Protein AF-A0A941YX82-F1 (afdb_monomer)

Nearest PDB structures (foldseek):
  7b0k-assembly1_A  TM=2.207E-01  e=5.491E+00  Streptococcus pneumoniae

Foldseek 3Di:
DDDPDPDLLQQLLVQLLVVLCVVQQDPNDHDLLQQLLLLLLLLLQLLLLVLPPDHLQDDDDAFLDFADDPSSVLQAFNPDWLVNRDCLHLSNVLVVLLVVLVDDPVLEDTVVVLVVQQVVCRPPPDPRQAFRAPDDPVSHDPGRSLVSNVVCVVVLCVSCVVVPSPSSSSSSSSSSNSSVSLSVCCVPDPSSSSNRSSSSSSVRSNRGRHDYPVSVVVVVVVVVVVVD

Radius of gyration: 17.13 Å; Cα contacts (8 Å, |Δi|>4): 324; chains: 1; bounding box: 39×65×37 Å

pLDDT: mean 91.19, std 10.43, range [40.97, 98.81]

Structure (mmCIF, N/CA/C/O backbone):
data_AF-A0A941YX82-F1
#
_entry.id   AF-A0A941YX82-F1
#
loop_
_atom_site.group_PDB
_atom_site.id
_atom_site.type_symbol
_atom_site.label_atom_id
_atom_site.label_alt_id
_atom_site.label_comp_id
_atom_site.label_asym_id
_atom_site.label_entity_id
_atom_site.label_seq_id
_atom_site.pdbx_PDB_ins_code
_atom_site.Cartn_x
_atom_site.Cartn_y
_atom_site.Cartn_z
_atom_site.occupancy
_atom_site.B_iso_or_equiv
_atom_site.auth_seq_id
_atom_site.auth_comp_id
_atom_site.auth_asym_id
_atom_site.auth_atom_id
_atom_site.pdbx_PDB_model_num
ATOM 1 N N . MET A 1 1 ? -20.778 27.795 -13.737 1.00 40.97 1 MET A N 1
ATOM 2 C CA . MET A 1 1 ? -20.573 26.747 -12.713 1.00 40.97 1 MET A CA 1
ATOM 3 C C . MET A 1 1 ? -19.465 25.819 -13.212 1.00 40.97 1 MET A C 1
ATOM 5 O O . MET A 1 1 ? -19.727 24.943 -14.024 1.00 40.97 1 MET A O 1
ATOM 9 N N . PHE A 1 2 ? -18.205 26.094 -12.855 1.00 44.12 2 PHE A N 1
ATOM 10 C CA . PHE A 1 2 ? -17.059 25.287 -13.294 1.00 44.12 2 PHE A CA 1
ATOM 11 C C . PHE A 1 2 ? -16.971 24.029 -12.425 1.00 44.12 2 PHE A C 1
ATOM 13 O O . PHE A 1 2 ? -16.547 24.097 -11.274 1.00 44.12 2 PHE A O 1
ATOM 20 N N . TRP A 1 3 ? -17.379 22.882 -12.963 1.00 45.75 3 TRP A N 1
ATOM 21 C CA . TRP A 1 3 ? -17.097 21.592 -12.340 1.00 45.75 3 TRP A CA 1
ATOM 22 C C . TRP A 1 3 ? -15.585 21.354 -12.428 1.00 45.75 3 TRP A C 1
ATOM 24 O O . TRP A 1 3 ? -15.062 21.079 -13.509 1.00 45.75 3 TRP A O 1
ATOM 34 N N . LYS A 1 4 ? -14.854 21.504 -11.314 1.00 55.09 4 LYS A N 1
ATOM 35 C CA . LYS A 1 4 ? -13.445 21.091 -11.244 1.00 55.09 4 LYS A CA 1
ATOM 36 C C . LYS A 1 4 ? -13.398 19.586 -11.515 1.00 55.09 4 LYS A C 1
ATOM 38 O O . LYS A 1 4 ? -13.820 18.797 -10.673 1.00 55.09 4 LYS A O 1
ATOM 43 N N . ARG A 1 5 ? -12.912 19.183 -12.695 1.00 65.69 5 ARG A N 1
ATOM 44 C CA . ARG A 1 5 ? -12.587 17.776 -12.966 1.00 65.69 5 ARG A CA 1
ATOM 45 C C . ARG A 1 5 ? -11.620 17.307 -11.876 1.00 65.69 5 ARG A C 1
ATOM 47 O O . ARG A 1 5 ? -10.622 17.984 -11.625 1.00 65.69 5 ARG A O 1
ATOM 54 N N . LYS A 1 6 ? -11.931 16.186 -11.214 1.00 73.75 6 LYS A N 1
ATOM 55 C CA . LYS A 1 6 ? -11.003 15.545 -10.272 1.00 73.75 6 LYS A CA 1
ATOM 56 C C . LYS A 1 6 ? -9.667 15.301 -10.977 1.00 73.75 6 LYS A C 1
ATOM 58 O O . LYS A 1 6 ? -9.639 14.995 -12.170 1.00 73.75 6 LYS A O 1
ATOM 63 N N . ALA A 1 7 ? -8.566 15.445 -10.242 1.00 82.94 7 ALA A N 1
ATOM 64 C CA . ALA A 1 7 ? -7.243 15.158 -10.780 1.00 82.94 7 ALA A CA 1
ATOM 65 C C . ALA A 1 7 ? -7.165 13.692 -11.271 1.00 82.94 7 ALA A C 1
ATOM 67 O O . ALA A 1 7 ? -7.818 12.822 -10.680 1.00 82.94 7 ALA A O 1
ATOM 68 N N . PRO A 1 8 ? -6.362 13.385 -12.312 1.00 90.12 8 PRO A N 1
ATOM 69 C CA . PRO A 1 8 ? -6.249 12.026 -12.847 1.00 90.12 8 PRO A CA 1
ATOM 70 C C . PRO A 1 8 ? -5.866 10.980 -11.792 1.00 90.12 8 PRO A C 1
ATOM 72 O O . PRO A 1 8 ? -6.435 9.894 -11.783 1.00 90.12 8 PRO A O 1
ATOM 75 N N . VAL A 1 9 ? -4.970 11.334 -10.861 1.00 94.31 9 VAL A N 1
ATOM 76 C CA . VAL A 1 9 ? -4.535 10.469 -9.747 1.00 94.31 9 VAL A CA 1
ATOM 77 C C . VAL A 1 9 ? -5.717 10.038 -8.878 1.00 94.31 9 VAL A C 1
ATOM 79 O O . VAL A 1 9 ? -5.906 8.847 -8.662 1.00 94.31 9 VAL A O 1
ATOM 82 N N . GLU A 1 10 ? -6.552 10.984 -8.443 1.00 94.81 10 GLU A N 1
ATOM 83 C CA . GLU A 1 10 ? -7.703 10.694 -7.574 1.00 94.81 10 GLU A CA 1
ATOM 84 C C . GLU A 1 10 ? -8.779 9.880 -8.306 1.00 94.81 10 GLU A C 1
ATOM 86 O O . GLU A 1 10 ? -9.399 8.996 -7.726 1.00 94.81 10 GLU A O 1
ATOM 91 N N . THR A 1 11 ? -8.966 10.120 -9.608 1.00 95.56 11 THR A N 1
ATOM 92 C CA . THR A 1 11 ? -9.908 9.332 -10.424 1.00 95.56 11 THR A CA 1
ATOM 93 C C . THR A 1 11 ? -9.449 7.877 -10.559 1.00 95.56 11 THR A C 1
ATOM 95 O O . THR A 1 11 ? -10.258 6.958 -10.440 1.00 95.56 11 THR A O 1
ATOM 98 N N . CYS A 1 12 ? -8.148 7.653 -10.769 1.00 97.50 12 CYS A N 1
ATOM 99 C CA . CYS A 1 12 ? -7.579 6.307 -10.843 1.00 97.50 12 CYS A CA 1
ATOM 100 C C . CYS A 1 12 ? -7.594 5.611 -9.474 1.00 97.50 12 CYS A C 1
ATOM 102 O O . CYS A 1 12 ? -7.889 4.420 -9.401 1.00 97.50 12 CYS A O 1
ATOM 104 N N . ALA A 1 13 ? -7.342 6.351 -8.390 1.00 97.94 13 ALA A N 1
ATOM 105 C CA . ALA A 1 13 ? -7.466 5.839 -7.029 1.00 97.94 13 ALA A CA 1
ATOM 106 C C . ALA A 1 13 ? -8.909 5.400 -6.721 1.00 97.94 13 ALA A C 1
ATOM 108 O O . ALA A 1 13 ? -9.120 4.303 -6.212 1.00 97.94 13 ALA A O 1
ATOM 109 N N . ASP A 1 14 ? -9.914 6.195 -7.102 1.00 97.31 14 ASP A N 1
ATOM 110 C CA . ASP A 1 14 ? -11.327 5.835 -6.939 1.00 97.31 14 ASP A CA 1
ATOM 111 C C . ASP A 1 14 ? -11.683 4.539 -7.696 1.00 97.31 14 ASP A C 1
ATOM 113 O O . ASP A 1 14 ? -12.344 3.656 -7.139 1.00 97.31 14 ASP A O 1
ATOM 117 N N . ALA A 1 15 ? -11.218 4.399 -8.943 1.00 97.81 15 ALA A N 1
ATOM 118 C CA . ALA A 1 15 ? -11.445 3.207 -9.764 1.00 97.81 15 ALA A CA 1
ATOM 119 C C . ALA A 1 15 ? -10.752 1.958 -9.193 1.00 97.81 15 ALA A C 1
ATOM 121 O O . ALA A 1 15 ? -11.359 0.882 -9.123 1.00 97.81 15 ALA A O 1
ATOM 122 N N . LEU A 1 16 ? -9.502 2.106 -8.745 1.00 98.56 16 LEU A N 1
ATOM 123 C CA . LEU A 1 16 ? -8.740 1.022 -8.134 1.00 98.56 16 LEU A CA 1
ATOM 124 C C . LEU A 1 16 ? -9.369 0.585 -6.810 1.00 98.56 16 LEU A C 1
ATOM 126 O O . LEU A 1 16 ? -9.574 -0.605 -6.598 1.00 98.56 16 LEU A O 1
ATOM 130 N N . TYR A 1 17 ? -9.751 1.527 -5.949 1.00 98.38 17 TYR A N 1
ATOM 131 C CA . TYR A 1 17 ? -10.400 1.217 -4.678 1.00 98.38 17 TYR A CA 1
ATOM 132 C C . TYR A 1 17 ? -11.727 0.468 -4.869 1.00 98.38 17 TYR A C 1
ATOM 134 O O . TYR A 1 17 ? -11.981 -0.535 -4.200 1.00 98.38 17 TYR A O 1
ATOM 142 N N . ALA A 1 18 ? -12.562 0.906 -5.819 1.00 97.81 18 ALA A N 1
ATOM 143 C CA . ALA A 1 18 ? -13.813 0.221 -6.143 1.00 97.81 18 ALA A CA 1
ATOM 144 C C . ALA A 1 18 ? -13.573 -1.214 -6.644 1.00 97.81 18 ALA A C 1
ATOM 146 O O . ALA A 1 18 ? -14.263 -2.147 -6.225 1.00 97.81 18 ALA A O 1
ATOM 147 N N . SER A 1 19 ? -12.573 -1.396 -7.508 1.00 97.81 19 SER A N 1
ATOM 148 C CA . SER A 1 19 ? -12.206 -2.711 -8.036 1.00 97.81 19 SER A CA 1
ATOM 149 C C . SER A 1 19 ? -11.642 -3.625 -6.946 1.00 97.81 19 SER A C 1
ATOM 151 O O . SER A 1 19 ? -12.031 -4.792 -6.865 1.00 97.81 19 SER A O 1
ATOM 153 N N . LEU A 1 20 ? -10.803 -3.081 -6.059 1.00 97.44 20 LEU A N 1
ATOM 154 C CA . LEU A 1 20 ? -10.226 -3.803 -4.932 1.00 97.44 20 LEU A CA 1
ATOM 155 C C . LEU A 1 20 ? -11.320 -4.294 -3.984 1.00 97.44 20 LEU A C 1
ATOM 157 O O . LEU A 1 20 ? -11.382 -5.489 -3.706 1.00 97.44 20 LEU A O 1
ATOM 161 N N . LYS A 1 21 ? -12.242 -3.409 -3.568 1.00 96.56 21 LYS A N 1
ATOM 162 C CA . LYS A 1 21 ? -13.404 -3.783 -2.742 1.00 96.56 21 LYS A CA 1
ATOM 163 C C . LYS A 1 21 ? -14.185 -4.927 -3.364 1.00 96.56 21 LYS A C 1
ATOM 165 O O . LYS A 1 21 ? -14.529 -5.874 -2.665 1.00 96.56 21 LYS A O 1
ATOM 170 N N . LYS A 1 22 ? -14.453 -4.860 -4.671 1.00 95.75 22 LYS A N 1
ATOM 171 C CA . LYS A 1 22 ? -15.177 -5.920 -5.377 1.00 95.75 22 LYS A CA 1
ATOM 172 C C . LYS A 1 22 ? -14.437 -7.257 -5.310 1.00 95.75 22 LYS A C 1
ATOM 174 O O . LYS A 1 22 ? -15.082 -8.268 -5.066 1.00 95.75 22 LYS A O 1
ATOM 179 N N . ALA A 1 23 ? -13.121 -7.267 -5.510 1.00 94.12 23 ALA A N 1
ATOM 180 C CA . ALA A 1 23 ? -12.339 -8.503 -5.512 1.00 94.12 23 ALA A CA 1
ATOM 181 C C . ALA A 1 23 ? -12.216 -9.162 -4.137 1.00 94.12 23 ALA A C 1
ATOM 183 O O . ALA A 1 23 ? -12.214 -10.385 -4.055 1.00 94.12 23 ALA A O 1
ATOM 184 N N . ILE A 1 24 ? -12.148 -8.371 -3.066 1.00 93.50 24 ILE A N 1
ATOM 185 C CA . ILE A 1 24 ? -12.028 -8.901 -1.700 1.00 93.50 24 ILE A CA 1
ATOM 186 C C . ILE A 1 24 ? -13.384 -9.161 -1.026 1.00 93.50 24 ILE A C 1
ATOM 188 O O . ILE A 1 24 ? -13.430 -9.681 0.086 1.00 93.50 24 ILE A O 1
ATOM 192 N N . THR A 1 25 ? -14.500 -8.767 -1.650 1.00 93.31 25 THR A N 1
ATOM 193 C CA . THR A 1 25 ? -15.836 -8.985 -1.082 1.00 93.31 25 THR A CA 1
ATOM 194 C C . THR A 1 25 ? -16.202 -10.463 -1.162 1.00 93.31 25 THR A C 1
ATOM 196 O O . THR A 1 25 ? -16.279 -11.035 -2.247 1.00 93.31 25 THR A O 1
ATOM 199 N N . GLN A 1 26 ? -16.526 -11.064 -0.019 1.00 90.00 26 GLN A N 1
ATOM 200 C CA . GLN A 1 26 ? -16.968 -12.452 0.090 1.00 90.00 26 GLN A CA 1
ATOM 201 C C . GLN A 1 26 ? -18.335 -12.503 0.773 1.00 90.00 26 GLN A C 1
ATOM 203 O O . GLN A 1 26 ? -18.530 -11.940 1.849 1.00 90.00 26 GLN A O 1
ATOM 208 N N . GLY A 1 27 ? -19.326 -13.128 0.127 1.00 88.69 27 GLY A N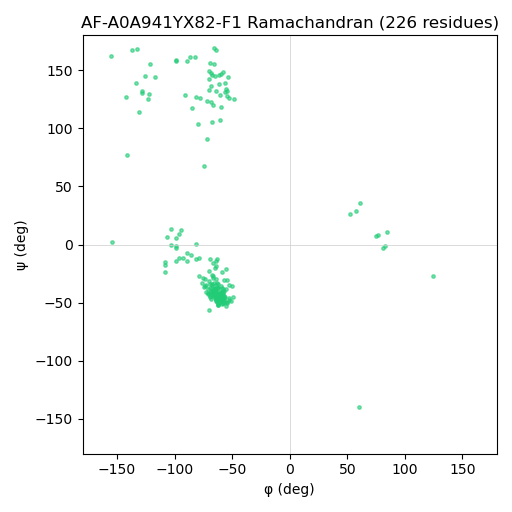 1
ATOM 209 C CA . GLY A 1 27 ? -20.691 -13.202 0.670 1.00 88.69 27 GLY A CA 1
ATOM 210 C C . GLY A 1 27 ? -21.327 -11.830 0.954 1.00 88.69 27 GLY A C 1
ATOM 211 O O . GLY A 1 27 ? -22.119 -11.699 1.883 1.00 88.69 27 GLY A O 1
ATOM 212 N N . GLY A 1 28 ? -20.938 -10.791 0.203 1.00 90.88 28 GLY A N 1
ATOM 213 C CA . GLY A 1 28 ? -21.409 -9.414 0.401 1.00 90.88 28 GLY A CA 1
ATOM 214 C C . GLY A 1 28 ? -20.769 -8.674 1.583 1.00 90.88 28 GLY A C 1
ATOM 215 O O . GLY A 1 28 ? -21.215 -7.580 1.922 1.00 90.88 28 GLY A O 1
ATOM 216 N N . ARG A 1 29 ? -19.740 -9.245 2.217 1.00 91.81 29 ARG A N 1
ATOM 217 C CA . ARG A 1 29 ? -19.006 -8.644 3.338 1.00 91.81 29 ARG A CA 1
ATOM 218 C C . ARG A 1 29 ? -17.527 -8.497 2.995 1.00 91.81 29 ARG A C 1
ATOM 220 O O . ARG A 1 29 ? -16.997 -9.227 2.161 1.00 91.81 29 ARG A O 1
ATOM 227 N N . ILE A 1 30 ? -16.872 -7.547 3.652 1.00 93.81 30 ILE A N 1
ATOM 228 C CA . ILE A 1 30 ? -15.431 -7.311 3.546 1.00 93.81 30 ILE A CA 1
ATOM 229 C C . ILE A 1 30 ? -14.848 -7.424 4.951 1.00 93.81 30 ILE A C 1
ATOM 231 O O . ILE A 1 30 ? -15.350 -6.782 5.876 1.00 93.81 30 ILE A O 1
ATOM 235 N N . ARG A 1 31 ? -13.791 -8.223 5.106 1.00 95.31 31 ARG A N 1
ATOM 236 C CA . ARG A 1 31 ? -12.945 -8.194 6.301 1.00 95.31 31 ARG A CA 1
ATOM 237 C C . ARG A 1 31 ? -12.013 -6.989 6.194 1.00 95.31 31 ARG A C 1
ATOM 239 O O . ARG A 1 31 ? -11.350 -6.800 5.175 1.00 95.31 31 ARG A O 1
ATOM 246 N N . VAL A 1 32 ? -12.008 -6.143 7.219 1.00 96.38 32 VAL A N 1
ATOM 247 C CA . VAL A 1 32 ? -11.294 -4.858 7.193 1.00 96.38 32 VAL A CA 1
ATOM 248 C C . VAL A 1 32 ? -9.788 -5.068 7.095 1.00 96.38 32 VAL A C 1
ATOM 250 O O . VAL A 1 32 ? -9.128 -4.382 6.320 1.00 96.38 32 VAL A O 1
ATOM 253 N N . GLU A 1 33 ? -9.266 -6.053 7.821 1.00 97.38 33 GLU A N 1
ATOM 254 C CA . GLU A 1 33 ? -7.858 -6.436 7.809 1.00 97.38 33 GLU A CA 1
ATOM 255 C C . GLU A 1 33 ? -7.392 -6.813 6.395 1.00 97.38 33 GLU A C 1
ATOM 257 O O . GLU A 1 33 ? -6.356 -6.330 5.941 1.00 97.38 33 GLU A O 1
ATOM 262 N N . ASP A 1 34 ? -8.194 -7.591 5.659 1.00 96.69 34 ASP A N 1
ATOM 263 C CA . ASP A 1 34 ? -7.881 -7.976 4.278 1.00 96.69 34 ASP A CA 1
ATOM 264 C C . ASP A 1 34 ? -7.900 -6.765 3.337 1.00 96.69 34 ASP A C 1
ATOM 266 O O . ASP A 1 34 ? -7.027 -6.643 2.482 1.00 96.69 34 ASP A O 1
ATOM 270 N N . LEU A 1 35 ? -8.852 -5.836 3.497 1.00 97.69 35 LEU A N 1
ATOM 271 C CA . LEU A 1 35 ? -8.900 -4.616 2.681 1.00 97.69 35 LEU A CA 1
ATOM 272 C C . LEU A 1 35 ? -7.675 -3.727 2.908 1.00 97.69 35 LEU A C 1
ATOM 274 O O . LEU A 1 35 ? -7.056 -3.273 1.943 1.00 97.69 35 LEU A O 1
ATOM 278 N N . VAL A 1 36 ? -7.342 -3.465 4.174 1.00 98.25 36 VAL A N 1
ATOM 279 C CA . VAL A 1 36 ? -6.206 -2.614 4.544 1.00 98.25 36 VAL A CA 1
ATOM 280 C C . VAL A 1 36 ? -4.901 -3.257 4.085 1.00 98.25 36 VAL A C 1
ATOM 282 O O . VAL A 1 36 ? -4.091 -2.594 3.437 1.00 98.25 36 VAL A O 1
ATOM 285 N N . SER A 1 37 ? -4.723 -4.552 4.350 1.00 97.88 37 SER A N 1
ATOM 286 C CA . SER A 1 37 ? -3.513 -5.273 3.966 1.00 97.88 37 SER A CA 1
ATOM 287 C C . SER A 1 37 ? -3.366 -5.391 2.445 1.00 97.88 37 SER A C 1
ATOM 289 O O . SER A 1 37 ? -2.290 -5.139 1.910 1.00 97.88 37 SER A O 1
ATOM 291 N N . ALA A 1 38 ? -4.451 -5.647 1.708 1.00 97.88 38 ALA A N 1
ATOM 292 C CA . ALA A 1 38 ? -4.425 -5.678 0.247 1.00 97.88 38 ALA A CA 1
ATOM 293 C C . ALA A 1 38 ? -4.045 -4.321 -0.367 1.00 97.88 38 ALA A C 1
ATOM 295 O O . ALA A 1 38 ? -3.204 -4.253 -1.265 1.00 97.88 38 ALA A O 1
ATOM 296 N N . ALA A 1 39 ? -4.635 -3.227 0.129 1.00 98.62 39 ALA A N 1
ATOM 297 C CA . ALA A 1 39 ? -4.292 -1.883 -0.325 1.00 98.62 39 ALA A CA 1
ATOM 298 C C . ALA A 1 39 ? -2.826 -1.540 -0.009 1.00 98.62 39 ALA A C 1
ATOM 300 O O . ALA A 1 39 ? -2.121 -0.995 -0.859 1.00 98.62 39 ALA A O 1
ATOM 301 N N . ALA A 1 40 ? -2.345 -1.914 1.180 1.00 98.62 40 ALA A N 1
ATOM 302 C CA . ALA A 1 40 ? -0.956 -1.735 1.584 1.00 98.62 40 ALA A CA 1
ATOM 303 C C . ALA A 1 40 ? 0.017 -2.563 0.733 1.00 98.62 40 ALA A C 1
ATOM 305 O O . ALA A 1 40 ? 1.079 -2.068 0.356 1.00 98.62 40 ALA A O 1
ATOM 306 N N . ALA A 1 41 ? -0.359 -3.782 0.350 1.00 98.00 41 ALA A N 1
ATOM 307 C CA . ALA A 1 41 ? 0.464 -4.627 -0.503 1.00 98.00 41 ALA A CA 1
ATOM 308 C C . ALA A 1 41 ? 0.632 -4.061 -1.916 1.00 98.00 41 ALA A C 1
ATOM 310 O O . ALA A 1 41 ? 1.732 -4.082 -2.470 1.00 98.00 41 ALA A O 1
ATOM 311 N N . ILE A 1 42 ? -0.433 -3.474 -2.466 1.00 98.50 42 ILE A N 1
ATOM 312 C CA . ILE A 1 42 ? -0.384 -2.758 -3.745 1.00 98.50 42 ILE A CA 1
ATOM 313 C C . ILE A 1 42 ? 0.553 -1.541 -3.657 1.00 98.50 42 ILE A C 1
ATOM 315 O O . ILE A 1 42 ? 1.335 -1.308 -4.579 1.00 98.50 42 ILE A O 1
ATOM 319 N N . VAL A 1 43 ? 0.511 -0.785 -2.552 1.00 98.62 43 VAL A N 1
ATOM 320 C CA . VAL A 1 43 ? 1.439 0.336 -2.307 1.00 98.62 43 VAL A CA 1
ATOM 321 C C . VAL A 1 43 ? 2.884 -0.154 -2.221 1.00 98.62 43 VAL A C 1
ATOM 323 O O . VAL A 1 43 ? 3.759 0.446 -2.842 1.00 98.62 43 VAL A O 1
ATOM 326 N N . GLY A 1 44 ? 3.136 -1.255 -1.507 1.00 97.69 44 GLY A N 1
ATOM 327 C CA . GLY A 1 44 ? 4.465 -1.858 -1.399 1.00 97.69 44 GLY A CA 1
ATOM 328 C C . GLY A 1 44 ? 5.050 -2.241 -2.762 1.00 97.69 44 GLY A C 1
ATOM 329 O O . GLY A 1 44 ? 6.170 -1.849 -3.077 1.00 97.69 44 GLY A O 1
ATOM 330 N N . GLU A 1 45 ? 4.280 -2.918 -3.622 1.00 97.50 45 GLU A N 1
ATOM 331 C CA . GLU A 1 45 ? 4.745 -3.250 -4.979 1.00 97.50 45 GLU A CA 1
ATOM 332 C C . GLU A 1 45 ? 4.959 -1.996 -5.849 1.00 97.50 45 GLU A C 1
ATOM 334 O O . GLU A 1 45 ? 5.950 -1.903 -6.580 1.00 97.50 45 GLU A O 1
ATOM 339 N N . ALA A 1 46 ? 4.077 -0.995 -5.748 1.00 98.06 46 ALA A N 1
ATOM 340 C CA . ALA A 1 46 ? 4.250 0.279 -6.447 1.00 98.06 46 ALA A CA 1
ATOM 341 C C . ALA A 1 46 ? 5.506 1.037 -5.979 1.00 98.06 46 ALA A C 1
ATOM 343 O O . ALA A 1 46 ? 6.148 1.709 -6.789 1.00 98.06 46 ALA A O 1
ATOM 344 N N . ALA A 1 47 ? 5.883 0.910 -4.703 1.00 98.06 47 ALA A N 1
ATOM 345 C CA . ALA A 1 47 ? 7.107 1.486 -4.159 1.00 98.06 47 ALA A CA 1
ATOM 346 C C . ALA A 1 47 ? 8.356 0.818 -4.749 1.00 98.06 47 ALA A C 1
ATOM 348 O O . ALA A 1 47 ? 9.281 1.530 -5.130 1.00 98.06 47 ALA A O 1
ATOM 349 N N . ILE A 1 48 ? 8.356 -0.511 -4.923 1.00 97.25 48 ILE A N 1
ATOM 350 C CA . ILE A 1 48 ? 9.439 -1.234 -5.616 1.00 97.25 48 ILE A CA 1
ATOM 351 C C . ILE A 1 48 ? 9.585 -0.712 -7.050 1.00 97.25 48 ILE A C 1
ATOM 353 O O . ILE A 1 48 ? 10.672 -0.306 -7.460 1.00 97.25 48 ILE A O 1
ATOM 357 N N . ALA A 1 49 ? 8.475 -0.655 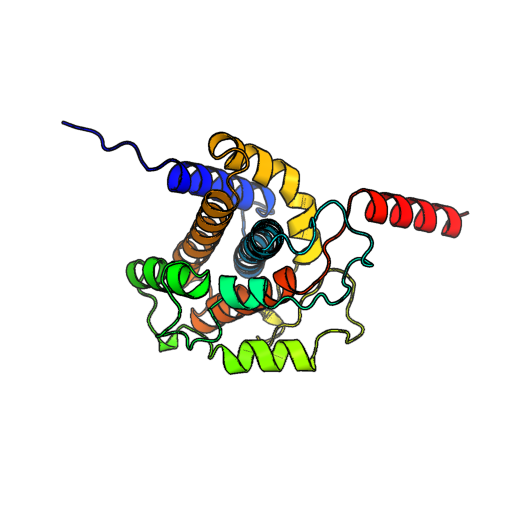-7.796 1.00 97.06 49 ALA A N 1
ATOM 358 C CA . ALA A 1 49 ? 8.476 -0.156 -9.171 1.00 97.06 49 ALA A CA 1
ATOM 359 C C . ALA A 1 49 ? 8.963 1.301 -9.263 1.00 97.06 49 ALA A C 1
ATOM 361 O O . ALA A 1 49 ? 9.635 1.673 -10.223 1.00 97.06 49 ALA A O 1
ATOM 362 N N . LYS A 1 50 ? 8.631 2.133 -8.267 1.00 97.56 50 LYS A N 1
ATOM 363 C CA . LYS A 1 50 ? 9.071 3.529 -8.204 1.00 97.56 50 LYS A CA 1
ATOM 364 C C . LYS A 1 50 ? 10.543 3.676 -7.819 1.00 97.56 50 LYS A C 1
ATOM 366 O O . LYS A 1 50 ? 11.183 4.595 -8.331 1.00 97.56 50 LYS A O 1
ATOM 371 N N . ALA A 1 51 ? 11.049 2.826 -6.927 1.00 97.12 51 ALA A N 1
ATOM 372 C CA . ALA A 1 51 ? 12.451 2.821 -6.526 1.00 97.12 51 ALA A CA 1
ATOM 373 C C . ALA A 1 51 ? 13.354 2.454 -7.708 1.00 97.12 51 ALA A C 1
ATOM 375 O O . ALA A 1 51 ? 14.372 3.101 -7.926 1.00 97.12 51 ALA A O 1
ATOM 376 N N . GLY A 1 52 ? 12.933 1.473 -8.512 1.00 95.19 52 GLY A N 1
ATOM 377 C CA . GLY A 1 52 ? 13.627 1.101 -9.744 1.00 95.19 52 GLY A CA 1
ATOM 378 C C . GLY A 1 52 ? 14.925 0.318 -9.532 1.00 95.19 52 GLY A C 1
ATOM 379 O O . GLY A 1 52 ? 15.616 0.048 -10.510 1.00 95.19 52 GLY A O 1
ATOM 380 N N . ASP A 1 53 ? 15.240 -0.092 -8.298 1.00 93.50 53 ASP A N 1
ATOM 381 C CA . ASP A 1 53 ? 16.400 -0.949 -8.004 1.00 93.50 53 ASP A CA 1
ATOM 382 C C . ASP A 1 53 ? 16.273 -2.333 -8.660 1.00 93.50 53 ASP A C 1
ATOM 384 O O . ASP A 1 53 ? 17.269 -2.963 -9.014 1.00 93.50 53 ASP A O 1
ATOM 388 N N . TYR A 1 54 ? 15.035 -2.804 -8.838 1.00 93.44 54 TYR A N 1
ATOM 389 C CA . TYR A 1 54 ? 14.683 -3.973 -9.636 1.00 93.44 54 TYR A CA 1
ATOM 390 C C . TYR A 1 54 ? 13.228 -3.889 -10.119 1.00 93.44 54 TYR A C 1
ATOM 392 O O . TYR A 1 54 ? 12.416 -3.134 -9.584 1.00 93.44 54 TYR A O 1
ATOM 400 N N . ASP A 1 55 ? 12.885 -4.685 -11.134 1.00 93.75 55 ASP A N 1
ATOM 401 C CA . ASP A 1 55 ? 11.511 -4.797 -11.629 1.00 93.75 55 ASP A CA 1
ATOM 402 C C . ASP A 1 55 ? 10.735 -5.831 -10.787 1.00 93.75 55 ASP A C 1
ATOM 404 O O . ASP A 1 55 ? 11.090 -7.016 -10.836 1.00 93.75 55 ASP A O 1
ATOM 408 N N . PRO A 1 56 ? 9.654 -5.449 -10.068 1.00 94.38 56 PRO A N 1
ATOM 409 C CA . PRO A 1 56 ? 8.876 -6.362 -9.216 1.00 94.38 56 PRO A CA 1
ATOM 410 C C . PRO A 1 56 ? 8.185 -7.500 -9.986 1.00 94.38 56 PRO A C 1
ATOM 412 O O . PRO A 1 56 ? 7.670 -8.451 -9.394 1.00 94.38 56 PRO A O 1
ATOM 415 N N . ARG A 1 57 ? 8.133 -7.415 -11.317 1.00 94.81 57 ARG A N 1
ATOM 416 C CA . ARG A 1 57 ? 7.528 -8.412 -12.207 1.00 94.81 57 ARG A CA 1
ATOM 417 C C . ARG A 1 57 ? 8.574 -9.199 -12.991 1.00 94.81 57 ARG A C 1
ATOM 419 O O . ARG A 1 57 ? 8.244 -10.261 -13.528 1.00 94.81 57 ARG A O 1
ATOM 426 N N . LYS A 1 58 ? 9.821 -8.719 -13.033 1.00 94.88 58 LYS A N 1
ATOM 427 C CA . LYS A 1 58 ? 10.923 -9.302 -13.805 1.00 94.88 58 LYS A CA 1
ATOM 428 C C . LYS A 1 58 ? 12.246 -9.240 -13.033 1.00 94.88 58 LYS A C 1
ATOM 430 O O . LYS A 1 58 ? 13.139 -8.458 -13.343 1.00 94.88 58 LYS A O 1
ATOM 435 N N . HIS A 1 59 ? 12.395 -10.141 -12.067 1.00 94.12 59 HIS A N 1
ATOM 436 C CA . HIS A 1 59 ? 13.622 -10.321 -11.293 1.00 94.12 59 HIS A CA 1
ATOM 437 C C . HIS A 1 59 ? 13.970 -11.799 -11.098 1.00 94.12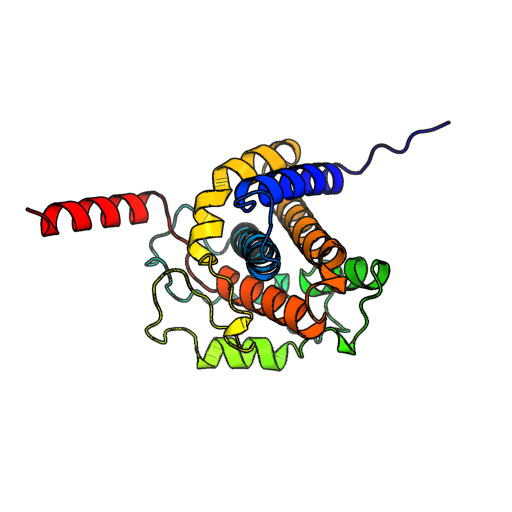 59 HIS A C 1
ATOM 439 O O . HIS A 1 59 ? 13.145 -12.688 -11.315 1.00 94.12 59 HIS A O 1
ATOM 445 N N . ASN A 1 60 ? 15.195 -12.044 -10.628 1.00 91.25 60 ASN A N 1
ATOM 446 C CA . ASN A 1 60 ? 15.711 -13.384 -10.338 1.00 91.25 60 ASN A CA 1
ATOM 447 C C . ASN A 1 60 ? 15.741 -13.721 -8.838 1.00 91.25 60 ASN A C 1
ATOM 449 O O . ASN A 1 60 ? 16.145 -14.824 -8.476 1.00 91.25 60 ASN A O 1
ATOM 453 N N . HIS A 1 61 ? 15.319 -12.802 -7.963 1.00 90.50 61 HIS A N 1
ATOM 454 C CA . HIS A 1 61 ? 15.177 -13.097 -6.537 1.00 90.50 61 HIS A CA 1
ATOM 455 C C . HIS A 1 61 ? 14.140 -14.210 -6.313 1.00 90.50 61 HIS A C 1
ATOM 457 O O . HIS A 1 61 ? 13.085 -14.176 -6.959 1.00 90.50 61 HIS A O 1
ATOM 463 N N . PRO A 1 62 ? 14.404 -15.177 -5.413 1.00 88.94 62 PRO A N 1
ATOM 464 C CA . PRO A 1 62 ? 13.384 -16.119 -4.974 1.00 88.94 62 PRO A CA 1
ATOM 465 C C . PRO A 1 62 ? 12.168 -15.366 -4.414 1.00 88.94 62 PRO A C 1
ATOM 467 O O . P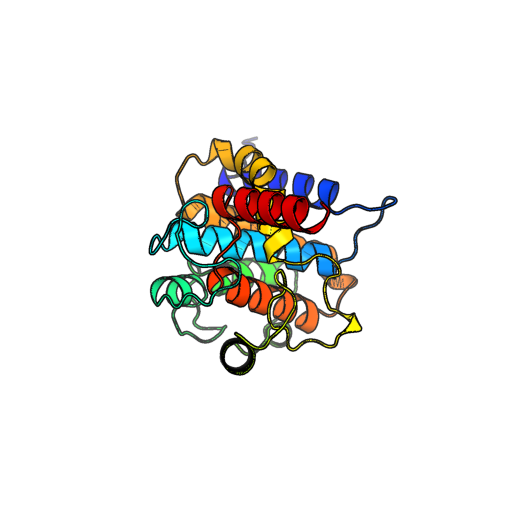RO A 1 62 ? 12.356 -14.386 -3.692 1.00 88.94 62 PRO A O 1
ATOM 470 N N . PRO A 1 63 ? 10.930 -15.792 -4.708 1.00 87.12 63 PRO A N 1
ATOM 471 C CA . PRO A 1 63 ? 9.749 -15.184 -4.107 1.00 87.12 63 PRO A CA 1
ATOM 472 C C . PRO A 1 63 ? 9.825 -15.221 -2.576 1.00 87.12 63 PRO A C 1
ATOM 474 O O . PRO A 1 63 ? 10.156 -16.257 -2.000 1.00 87.12 63 PRO A O 1
ATOM 477 N N . GLY A 1 64 ? 9.514 -14.106 -1.914 1.00 87.19 64 GLY A N 1
ATOM 478 C CA . GLY A 1 64 ? 9.650 -13.994 -0.458 1.00 87.19 64 GLY A CA 1
ATOM 479 C C . GLY A 1 64 ? 11.075 -13.696 0.030 1.00 87.19 64 GLY A C 1
ATOM 480 O O . GLY A 1 64 ? 11.281 -13.530 1.228 1.00 87.19 64 GLY A O 1
ATOM 481 N N . ALA A 1 65 ? 12.072 -13.626 -0.861 1.00 88.00 65 ALA A N 1
ATOM 482 C CA . ALA A 1 65 ? 13.428 -13.256 -0.467 1.00 88.00 65 ALA A CA 1
ATOM 483 C C . ALA A 1 65 ? 13.494 -11.795 -0.016 1.00 88.00 65 ALA A C 1
ATOM 485 O O . ALA A 1 65 ? 12.829 -10.925 -0.577 1.00 88.00 65 ALA A O 1
ATOM 486 N N . GLN A 1 66 ? 14.349 -11.523 0.962 1.00 88.12 66 GLN A N 1
ATOM 487 C CA . GLN A 1 66 ? 14.582 -10.169 1.451 1.00 88.12 66 GLN A CA 1
ATOM 488 C C . GLN A 1 66 ? 15.286 -9.338 0.379 1.00 88.12 66 GLN A C 1
ATOM 490 O O . GLN A 1 66 ? 16.245 -9.805 -0.243 1.00 88.12 66 GLN A O 1
ATOM 495 N N . VAL A 1 67 ? 14.837 -8.100 0.193 1.00 87.19 67 VAL A N 1
ATOM 496 C CA . VAL A 1 67 ? 15.486 -7.131 -0.688 1.00 87.19 67 VAL A CA 1
ATOM 497 C C . VAL A 1 67 ? 15.656 -5.818 0.059 1.00 87.19 67 VAL A C 1
ATOM 499 O O . VAL A 1 67 ? 14.687 -5.147 0.410 1.00 87.19 67 VAL A O 1
ATOM 502 N N . PHE A 1 68 ? 16.910 -5.447 0.304 1.00 81.00 68 PHE A N 1
ATOM 503 C CA . PHE A 1 68 ? 17.249 -4.186 0.950 1.00 81.00 68 PHE A CA 1
ATOM 504 C C . PHE A 1 68 ? 17.461 -3.101 -0.103 1.00 81.00 68 PHE A C 1
ATOM 506 O O . PHE A 1 68 ? 18.232 -3.283 -1.043 1.00 81.00 68 PHE A O 1
ATOM 513 N N . SER A 1 69 ? 16.791 -1.965 0.078 1.00 86.62 69 SER A N 1
ATOM 514 C CA . SER A 1 69 ? 16.941 -0.786 -0.769 1.00 86.62 69 SER A CA 1
ATOM 515 C C . SER A 1 69 ? 16.865 0.487 0.068 1.00 86.62 69 SER A C 1
ATOM 517 O O . SER A 1 69 ? 15.898 0.717 0.800 1.00 86.62 69 SER A O 1
ATOM 519 N N . THR A 1 70 ? 17.876 1.341 -0.088 1.00 89.69 70 THR A N 1
ATOM 520 C CA . THR A 1 70 ? 17.893 2.688 0.492 1.00 89.69 70 THR A CA 1
ATOM 521 C C . THR A 1 70 ? 16.809 3.564 -0.131 1.00 89.69 70 THR A C 1
ATOM 523 O O . THR A 1 70 ? 16.131 4.304 0.577 1.00 89.69 70 THR A O 1
ATOM 526 N N . THR A 1 71 ? 16.580 3.448 -1.442 1.00 94.00 71 THR A N 1
ATOM 527 C CA . THR A 1 71 ? 15.550 4.219 -2.151 1.00 94.00 71 THR A CA 1
ATOM 528 C C . THR A 1 71 ? 14.146 3.862 -1.668 1.00 94.00 71 THR A C 1
ATOM 530 O O . THR A 1 71 ? 13.297 4.740 -1.539 1.00 94.00 71 THR A O 1
ATOM 533 N N . ILE A 1 72 ? 13.895 2.601 -1.315 1.00 94.38 72 ILE A N 1
ATOM 534 C CA . ILE A 1 72 ? 12.619 2.188 -0.720 1.00 94.38 72 ILE A CA 1
ATOM 535 C C . ILE A 1 72 ? 12.417 2.825 0.659 1.00 94.38 72 ILE A C 1
ATOM 537 O O . ILE A 1 72 ? 11.332 3.341 0.922 1.00 94.38 72 ILE A O 1
ATOM 541 N N . ASN A 1 73 ? 13.444 2.869 1.515 1.00 92.06 73 ASN A N 1
ATOM 542 C CA . ASN A 1 73 ? 13.351 3.580 2.800 1.00 92.06 73 ASN A CA 1
ATOM 543 C C . ASN A 1 73 ? 13.032 5.071 2.595 1.00 92.06 73 ASN A C 1
ATOM 545 O O . ASN A 1 73 ? 12.162 5.621 3.276 1.00 92.06 73 ASN A O 1
ATOM 549 N N . GLN A 1 74 ? 13.659 5.698 1.591 1.00 93.94 74 GLN A N 1
ATOM 550 C CA . GLN A 1 74 ? 13.386 7.086 1.212 1.00 93.94 74 GLN A CA 1
ATOM 551 C C . GLN A 1 74 ? 11.935 7.307 0.774 1.00 93.94 74 GLN A C 1
ATOM 553 O O . GLN A 1 74 ? 11.291 8.264 1.200 1.00 93.94 74 GLN A O 1
ATOM 558 N N . LEU A 1 75 ? 11.384 6.393 -0.028 1.00 96.81 75 LEU A N 1
ATOM 559 C CA . LEU A 1 75 ? 9.987 6.458 -0.459 1.00 96.81 75 LEU A CA 1
ATOM 560 C C . LEU A 1 75 ? 8.999 6.235 0.691 1.00 96.81 75 LEU A C 1
ATOM 562 O O . LEU A 1 75 ? 7.924 6.836 0.680 1.00 96.81 75 LEU A O 1
ATOM 566 N N . ILE A 1 76 ? 9.334 5.392 1.671 1.00 95.44 76 ILE A N 1
ATOM 567 C CA . ILE A 1 76 ? 8.461 5.129 2.821 1.00 95.44 76 ILE A CA 1
ATOM 568 C C . ILE A 1 76 ? 8.393 6.357 3.730 1.00 95.44 76 ILE A C 1
ATOM 570 O O . ILE A 1 76 ? 7.291 6.854 3.976 1.00 95.44 76 ILE A O 1
ATOM 574 N N . CYS A 1 77 ? 9.537 6.853 4.213 1.00 93.56 77 CYS A N 1
ATOM 575 C CA . CYS A 1 77 ? 9.569 7.968 5.167 1.00 93.56 77 CYS A CA 1
ATOM 576 C C . CYS A 1 77 ? 10.851 8.822 5.167 1.00 93.56 77 CYS A C 1
ATOM 578 O O . CYS A 1 77 ? 10.922 9.739 5.977 1.00 93.56 77 CYS A O 1
ATOM 580 N N . ASP A 1 78 ? 11.842 8.566 4.304 1.00 91.06 78 ASP A N 1
ATOM 581 C CA . ASP A 1 78 ? 13.105 9.339 4.252 1.00 91.06 78 ASP A CA 1
ATOM 582 C C . ASP A 1 78 ? 13.934 9.303 5.547 1.00 91.06 78 ASP A C 1
ATOM 584 O O . ASP A 1 78 ? 14.544 10.292 5.951 1.00 91.06 78 ASP A O 1
ATOM 588 N N . ASP A 1 79 ? 13.917 8.151 6.231 1.00 85.31 79 ASP A N 1
ATOM 589 C CA . ASP A 1 79 ? 14.549 7.937 7.544 1.00 85.31 79 ASP A CA 1
ATOM 590 C C . ASP A 1 79 ? 14.127 8.985 8.595 1.00 85.31 79 ASP A C 1
ATOM 592 O O . ASP A 1 79 ? 14.847 9.289 9.548 1.00 85.31 79 ASP A O 1
ATOM 596 N N . LYS A 1 80 ? 12.937 9.564 8.410 1.00 90.38 80 LYS A N 1
ATOM 597 C CA . LYS A 1 80 ? 12.335 10.538 9.314 1.00 90.38 80 LYS A CA 1
ATOM 598 C C . LYS A 1 80 ? 11.315 9.898 10.237 1.00 90.38 80 LYS A C 1
ATOM 600 O O . LYS A 1 80 ? 10.737 8.853 9.935 1.00 90.38 80 LYS A O 1
ATOM 605 N N . SER A 1 81 ? 11.051 10.579 11.349 1.00 88.12 81 SER A N 1
ATOM 606 C CA . SER A 1 81 ? 9.900 10.279 12.194 1.00 88.12 81 SER A CA 1
ATOM 607 C C . SER A 1 81 ? 8.583 10.542 11.452 1.00 88.12 81 SER A C 1
ATOM 609 O O . SER A 1 81 ? 8.544 11.212 10.418 1.00 88.12 81 SER A O 1
ATOM 611 N N . PHE A 1 82 ? 7.469 10.063 12.009 1.00 87.06 82 PHE A N 1
ATOM 612 C CA . PHE A 1 82 ? 6.134 10.293 11.448 1.00 87.06 82 PHE A CA 1
ATOM 613 C C . PHE A 1 82 ? 5.825 11.784 11.196 1.00 87.06 82 PHE A C 1
ATOM 615 O O . PHE A 1 82 ? 5.175 12.121 10.207 1.00 87.06 82 PHE A O 1
ATOM 622 N N . HIS A 1 83 ? 6.318 12.687 12.049 1.00 85.31 83 HIS A N 1
ATOM 623 C CA . HIS A 1 83 ? 6.105 14.140 11.939 1.00 85.31 83 HIS A CA 1
ATOM 624 C C . HIS A 1 83 ? 6.988 14.818 10.903 1.00 85.31 83 HIS A C 1
ATOM 626 O O . HIS A 1 83 ? 6.613 15.825 10.309 1.00 85.31 83 HIS A O 1
ATOM 632 N N . GLU A 1 84 ? 8.149 14.244 10.648 1.00 91.69 84 GLU A N 1
ATOM 633 C CA . GLU A 1 84 ? 9.160 14.821 9.770 1.00 91.69 84 GLU A CA 1
ATOM 634 C C . GLU A 1 84 ? 9.124 14.207 8.367 1.00 91.69 84 GLU A C 1
ATOM 636 O O . GLU A 1 84 ? 9.704 14.775 7.442 1.00 91.69 84 GLU A O 1
ATOM 641 N N . ALA A 1 85 ? 8.425 13.078 8.192 1.00 93.75 85 ALA A N 1
ATOM 642 C CA . ALA A 1 85 ? 8.263 12.418 6.905 1.00 93.75 85 ALA A CA 1
ATOM 643 C C . ALA A 1 85 ? 7.737 13.414 5.850 1.00 93.75 85 ALA A C 1
ATOM 645 O O . ALA A 1 85 ? 6.710 14.081 6.075 1.00 93.75 85 ALA A O 1
ATOM 646 N N . PRO A 1 86 ? 8.422 13.549 4.697 1.00 94.69 86 PRO A N 1
ATOM 647 C CA . PRO A 1 86 ? 8.060 14.547 3.703 1.00 94.69 86 PRO A CA 1
ATOM 648 C C . PRO A 1 86 ? 6.712 14.191 3.061 1.00 94.69 86 PRO A C 1
ATOM 650 O O . PRO A 1 86 ? 6.446 13.005 2.855 1.00 94.69 86 PRO A O 1
ATOM 653 N N . PRO A 1 87 ? 5.880 15.171 2.658 1.00 93.38 87 PRO A N 1
ATOM 654 C CA . PRO A 1 87 ? 4.592 14.921 1.989 1.00 93.38 87 PRO A CA 1
ATOM 655 C C . PRO A 1 87 ? 4.675 14.054 0.723 1.00 93.38 87 PRO A C 1
ATOM 657 O O . PRO A 1 87 ? 3.689 13.479 0.280 1.00 93.38 87 PRO A O 1
ATOM 660 N N . SER A 1 88 ? 5.859 13.974 0.111 1.00 92.50 88 SER A N 1
ATOM 661 C CA . SER A 1 88 ? 6.130 13.127 -1.051 1.00 92.50 88 SER A CA 1
ATOM 662 C C . SER A 1 88 ? 6.414 11.659 -0.714 1.00 92.50 88 SER A C 1
ATOM 664 O O . SER A 1 88 ? 6.454 10.843 -1.633 1.00 92.50 88 SER A O 1
ATOM 666 N N . SER A 1 89 ? 6.647 11.327 0.559 1.00 97.19 89 SER A N 1
ATOM 667 C CA . SER A 1 89 ? 6.796 9.947 1.043 1.00 97.19 89 SER A CA 1
ATOM 668 C C . SER A 1 89 ? 5.434 9.296 1.283 1.00 97.19 89 SER A C 1
ATOM 670 O O . SER A 1 89 ? 4.426 9.986 1.441 1.00 97.19 89 SER A O 1
ATOM 672 N N . ILE A 1 90 ? 5.397 7.965 1.356 1.00 98.00 90 ILE A N 1
ATOM 673 C CA . ILE A 1 90 ? 4.167 7.211 1.630 1.00 98.00 90 ILE A CA 1
ATOM 674 C C . ILE A 1 90 ? 3.594 7.608 2.994 1.00 98.00 90 ILE A C 1
ATOM 676 O O . ILE A 1 90 ? 2.405 7.903 3.088 1.00 98.00 90 ILE A O 1
ATOM 680 N N . VAL A 1 91 ? 4.424 7.662 4.041 1.00 97.06 91 VAL A N 1
ATOM 681 C CA . VAL A 1 91 ? 3.971 8.042 5.387 1.00 97.06 91 VAL A CA 1
ATOM 682 C C . VAL A 1 91 ? 3.491 9.494 5.426 1.00 97.06 91 VAL A C 1
ATOM 684 O O . VAL A 1 91 ? 2.446 9.767 6.014 1.00 97.06 91 VAL A O 1
ATOM 687 N N . GLY A 1 92 ? 4.204 10.419 4.777 1.00 96.31 92 GLY A N 1
ATOM 688 C CA . GLY A 1 92 ? 3.799 11.825 4.720 1.00 96.31 92 GLY A CA 1
ATOM 689 C C . GLY A 1 92 ? 2.471 12.041 3.986 1.00 96.31 92 GLY A C 1
ATOM 690 O O . GLY A 1 92 ? 1.605 12.745 4.504 1.00 96.31 92 GLY A O 1
ATOM 691 N N . ASP A 1 93 ? 2.271 11.390 2.835 1.00 96.50 93 ASP A N 1
ATOM 692 C CA . ASP A 1 93 ? 1.015 11.444 2.065 1.00 96.50 93 ASP A CA 1
ATOM 693 C C . ASP A 1 93 ? -0.148 10.811 2.855 1.00 96.50 93 ASP A C 1
ATOM 695 O O . ASP A 1 93 ? -1.232 11.390 2.963 1.00 96.50 93 ASP A O 1
ATOM 699 N N . LEU A 1 94 ? 0.082 9.657 3.500 1.00 97.25 94 LEU A N 1
ATOM 700 C CA . LEU A 1 94 ? -0.907 9.042 4.392 1.00 97.25 94 LEU A CA 1
ATOM 701 C C . LEU A 1 94 ? -1.280 9.979 5.544 1.00 97.25 94 LEU A C 1
ATOM 703 O O . LEU A 1 94 ? -2.466 10.182 5.789 1.00 97.25 94 LEU A O 1
ATOM 707 N N . ARG A 1 95 ? -0.303 10.581 6.228 1.00 95.38 95 ARG A N 1
ATOM 708 C CA . ARG A 1 95 ? -0.550 11.519 7.333 1.00 95.38 95 ARG A CA 1
ATOM 709 C C . ARG A 1 95 ? -1.469 12.660 6.901 1.00 95.38 95 ARG A C 1
ATOM 711 O O . ARG A 1 95 ? -2.462 12.927 7.580 1.00 95.38 95 ARG A O 1
ATOM 718 N N . GLU A 1 96 ? -1.174 13.313 5.778 1.00 94.69 96 GLU A N 1
ATOM 719 C CA . GLU A 1 96 ? -1.985 14.431 5.274 1.00 94.69 96 GLU A CA 1
ATOM 720 C C . GLU A 1 96 ? -3.426 14.002 4.977 1.00 94.69 96 GLU A C 1
ATOM 722 O O . GLU A 1 96 ? -4.381 14.659 5.402 1.00 94.69 96 GLU A O 1
ATOM 727 N N . ARG A 1 97 ? -3.600 12.859 4.306 1.00 95.75 97 ARG A N 1
ATOM 728 C CA . ARG A 1 97 ? -4.926 12.346 3.931 1.00 95.75 97 ARG A CA 1
ATOM 729 C C . ARG A 1 97 ? -5.737 11.870 5.131 1.00 95.75 97 ARG A C 1
ATOM 731 O O . ARG A 1 97 ? -6.933 12.137 5.213 1.00 95.75 97 ARG A O 1
ATOM 738 N N . LEU A 1 98 ? -5.102 11.172 6.065 1.00 96.62 98 LEU A N 1
ATOM 739 C CA . LEU A 1 98 ? -5.773 10.561 7.211 1.00 96.62 98 LEU A CA 1
ATOM 740 C C . LEU A 1 98 ? -6.150 11.591 8.278 1.00 96.62 98 LEU A C 1
ATOM 742 O O . LEU A 1 98 ? -7.187 11.433 8.926 1.00 96.62 98 LEU A O 1
ATOM 746 N N . THR A 1 99 ? -5.393 12.686 8.396 1.00 94.75 99 THR A N 1
ATOM 747 C CA . THR A 1 99 ? -5.766 13.818 9.262 1.00 94.75 99 THR A CA 1
ATOM 748 C C . THR A 1 99 ? -7.135 14.382 8.868 1.00 94.75 99 THR A C 1
ATOM 750 O O . THR A 1 99 ? -7.983 14.627 9.725 1.00 94.75 99 THR A O 1
ATOM 753 N N . ALA A 1 100 ? -7.423 14.486 7.563 1.00 92.31 100 ALA A N 1
ATOM 754 C CA . ALA A 1 100 ? -8.734 14.918 7.068 1.00 92.31 100 ALA A CA 1
ATOM 755 C C . ALA A 1 100 ? -9.876 13.936 7.412 1.00 92.31 100 ALA A C 1
ATOM 757 O O . ALA A 1 100 ? -11.044 14.323 7.440 1.00 92.31 100 ALA A O 1
ATOM 758 N N . CYS A 1 101 ? -9.547 12.677 7.710 1.00 92.88 101 CYS A N 1
ATOM 759 C CA . CYS A 1 101 ? -10.483 11.640 8.143 1.00 92.88 101 CYS A CA 1
ATOM 760 C C . CYS A 1 101 ? -10.549 11.481 9.671 1.00 92.88 101 CYS A C 1
ATOM 762 O O . CYS A 1 101 ? -11.184 10.538 10.154 1.00 92.88 101 CYS A O 1
ATOM 764 N N . GLY A 1 102 ? -9.928 12.389 10.429 1.00 95.12 102 GLY A N 1
ATOM 765 C CA . GLY A 1 102 ? -9.974 12.415 11.888 1.00 95.12 102 GLY A CA 1
ATOM 766 C C . GLY A 1 102 ? -8.954 11.518 12.581 1.00 95.12 102 GLY A C 1
ATOM 767 O O . GLY A 1 102 ? -9.079 11.341 13.791 1.00 95.12 102 GLY A 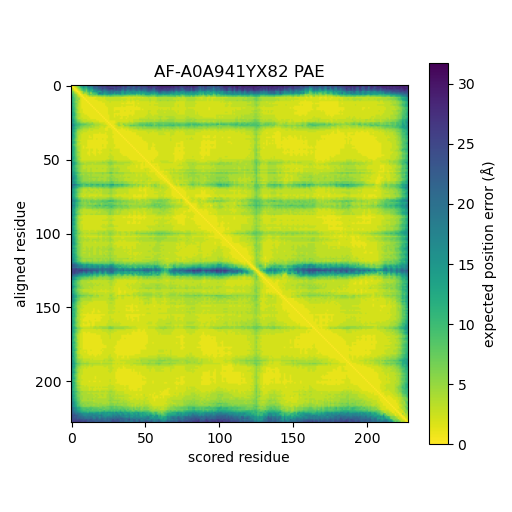O 1
ATOM 768 N N . PHE A 1 103 ? -7.979 10.957 11.858 1.00 96.25 103 PHE A N 1
ATOM 769 C CA . PHE A 1 103 ? -6.816 10.328 12.485 1.00 96.25 103 PHE A CA 1
ATOM 770 C C . PHE A 1 103 ? -5.927 11.407 13.106 1.00 96.25 103 PHE A C 1
ATOM 772 O O . PHE A 1 103 ? -5.850 12.534 12.618 1.00 96.25 103 PHE A O 1
ATOM 779 N N . SER A 1 104 ? -5.251 11.040 14.182 1.00 94.75 104 SER A N 1
ATOM 780 C CA . SER A 1 104 ? -4.352 11.895 14.950 1.00 94.75 104 SER A CA 1
ATOM 781 C C . SER A 1 104 ? -3.042 11.163 15.225 1.00 94.75 104 SER A C 1
ATOM 783 O O . SER A 1 104 ? -2.948 9.966 14.990 1.00 94.75 104 SER A O 1
ATOM 785 N N . GLU A 1 105 ? -2.017 11.857 15.709 1.00 91.69 105 GLU A N 1
ATOM 786 C CA . GLU A 1 105 ? -0.699 11.256 15.972 1.00 91.69 105 GLU A CA 1
ATOM 787 C C . GLU A 1 105 ? -0.738 9.939 16.780 1.00 91.69 105 GLU A C 1
ATOM 789 O O . GLU A 1 105 ? -0.099 8.983 16.343 1.00 91.69 105 GLU A O 1
ATOM 794 N N . PRO A 1 106 ? -1.510 9.812 17.881 1.00 95.31 106 PRO A N 1
ATOM 795 C CA . PRO A 1 106 ? -1.588 8.562 18.647 1.00 95.31 106 PRO A CA 1
ATOM 796 C C . PRO A 1 106 ? -2.179 7.381 17.868 1.00 95.31 106 PRO A C 1
ATOM 798 O O . PRO A 1 106 ? -2.086 6.239 18.310 1.00 95.31 106 PRO A O 1
ATOM 801 N N . ASP A 1 107 ? -2.807 7.651 16.722 1.00 95.69 107 ASP A N 1
ATOM 802 C CA . ASP A 1 107 ? -3.354 6.631 15.841 1.00 95.69 107 ASP A CA 1
ATOM 803 C C . ASP A 1 107 ? -2.286 6.010 14.930 1.00 95.69 107 ASP A C 1
ATOM 805 O O . ASP A 1 107 ? -2.644 5.158 14.124 1.00 95.69 107 ASP A O 1
ATOM 809 N N . PHE A 1 108 ? -1.010 6.408 15.009 1.00 95.12 108 PHE A N 1
ATOM 810 C CA . PHE A 1 108 ? 0.080 5.879 14.179 1.00 95.12 108 PHE A CA 1
ATOM 811 C C . PHE A 1 108 ? 1.158 5.168 15.007 1.00 95.12 108 PHE A C 1
ATOM 813 O O . PHE A 1 108 ? 1.477 5.607 16.114 1.00 95.12 108 PHE A O 1
ATOM 820 N N . PRO A 1 109 ? 1.759 4.083 14.481 1.00 94.81 109 PRO A N 1
ATOM 821 C CA . PRO A 1 109 ? 2.882 3.431 15.135 1.00 94.81 109 PRO A CA 1
ATOM 822 C C . PRO A 1 109 ? 4.131 4.315 15.085 1.00 94.81 109 PRO A C 1
ATOM 824 O O . PRO A 1 109 ? 4.325 5.124 14.171 1.00 94.81 109 PRO A O 1
ATOM 827 N N . ARG A 1 110 ? 5.051 4.085 16.022 1.00 94.19 110 ARG A N 1
ATOM 828 C CA . ARG A 1 110 ? 6.416 4.602 15.899 1.00 94.19 110 ARG A CA 1
ATOM 829 C C . ARG A 1 110 ? 7.121 3.869 14.757 1.00 94.19 110 ARG A C 1
ATOM 831 O O . ARG A 1 110 ? 7.246 2.648 14.786 1.00 94.19 110 ARG A O 1
ATOM 838 N N . LEU A 1 111 ? 7.617 4.610 13.767 1.00 93.56 111 LEU A N 1
ATOM 839 C CA . LEU A 1 111 ? 8.256 4.018 12.581 1.00 93.56 111 LEU A CA 1
ATOM 840 C C . LEU A 1 111 ? 9.522 3.216 12.920 1.00 93.56 111 LEU A C 1
ATOM 842 O O . LEU A 1 111 ? 9.785 2.189 12.305 1.00 93.56 111 LEU A O 1
ATOM 846 N N . GLU A 1 112 ? 10.273 3.646 13.936 1.00 92.38 112 GLU A N 1
ATOM 847 C CA . GLU A 1 112 ? 11.431 2.906 14.456 1.00 92.38 112 GLU A CA 1
ATOM 848 C C . GLU A 1 112 ? 11.049 1.491 14.905 1.00 92.38 112 GLU A C 1
ATOM 850 O O . GLU A 1 112 ? 11.787 0.539 14.654 1.00 92.38 112 GLU A O 1
ATOM 855 N N . ASP A 1 113 ? 9.883 1.349 15.541 1.00 93.25 113 ASP A N 1
ATOM 856 C CA . ASP A 1 113 ? 9.395 0.070 16.045 1.00 93.25 113 ASP A CA 1
ATOM 857 C C . ASP A 1 113 ? 8.948 -0.829 14.885 1.00 93.25 113 ASP A C 1
ATOM 859 O O . ASP A 1 113 ? 9.313 -2.000 14.865 1.00 93.25 113 ASP A O 1
ATOM 863 N N . VAL A 1 114 ? 8.277 -0.267 13.870 1.00 92.56 114 VAL A N 1
ATOM 864 C CA . VAL A 1 114 ? 7.927 -0.971 12.618 1.00 92.56 114 VAL A CA 1
ATOM 865 C C . VAL A 1 114 ? 9.175 -1.546 11.945 1.00 92.56 114 VAL A C 1
ATOM 867 O O . VAL A 1 114 ? 9.204 -2.714 11.555 1.00 92.56 114 VAL A O 1
ATOM 870 N N . PHE A 1 115 ? 10.218 -0.729 11.773 1.00 91.19 115 PHE A N 1
ATOM 871 C CA . PHE A 1 115 ? 11.428 -1.165 11.077 1.00 91.19 115 PHE A CA 1
ATOM 872 C C . PHE A 1 115 ? 12.234 -2.174 11.887 1.00 91.19 115 PHE A C 1
ATOM 874 O O . PHE A 1 115 ? 12.755 -3.127 11.305 1.00 91.19 115 PHE A O 1
ATOM 881 N N . ARG A 1 116 ? 12.312 -1.989 13.210 1.00 91.44 116 ARG A N 1
ATOM 882 C CA . ARG A 1 116 ? 12.966 -2.936 14.114 1.00 91.44 116 ARG A CA 1
ATOM 883 C C . ARG A 1 116 ? 12.254 -4.288 14.104 1.00 91.44 116 ARG A C 1
ATOM 885 O O . ARG A 1 116 ? 12.914 -5.292 13.862 1.00 91.44 116 ARG A O 1
ATOM 892 N N . HIS A 1 117 ? 10.928 -4.296 14.261 1.00 90.69 117 HIS A N 1
ATOM 893 C CA . HIS A 1 117 ? 10.101 -5.508 14.214 1.00 90.69 117 HIS A CA 1
ATOM 894 C C . HIS A 1 117 ? 10.320 -6.286 12.916 1.00 90.69 117 HIS A C 1
ATOM 896 O O . HIS A 1 117 ? 10.654 -7.467 12.921 1.00 90.69 117 HIS A O 1
ATOM 902 N N . PHE A 1 118 ? 10.240 -5.590 11.780 1.00 88.56 118 PHE A N 1
ATOM 903 C CA . PHE A 1 118 ? 10.495 -6.208 10.487 1.00 88.56 118 PHE A CA 1
ATOM 904 C C . PHE A 1 118 ? 11.902 -6.810 10.381 1.00 88.56 118 PHE A C 1
ATOM 906 O O . PHE A 1 118 ? 12.042 -7.923 9.886 1.00 88.56 118 PHE A O 1
ATOM 913 N N . ALA A 1 119 ? 12.941 -6.105 10.834 1.00 87.38 119 ALA A N 1
ATOM 914 C CA . ALA A 1 119 ? 14.316 -6.601 10.777 1.00 87.38 119 ALA A CA 1
ATOM 915 C C . ALA A 1 119 ? 14.549 -7.831 11.676 1.00 87.38 119 ALA A C 1
ATOM 917 O O . ALA A 1 119 ? 15.346 -8.697 11.323 1.00 87.38 119 ALA A O 1
ATOM 918 N N . GLU A 1 120 ? 13.860 -7.915 12.816 1.00 87.06 120 GLU A N 1
ATOM 919 C CA . GLU A 1 120 ? 13.949 -9.040 13.756 1.00 87.06 120 GLU A CA 1
ATOM 920 C C . GLU A 1 120 ? 13.237 -10.303 13.249 1.00 87.06 120 GLU A C 1
ATOM 922 O O . GLU A 1 120 ? 13.651 -11.420 13.580 1.00 87.06 120 GLU A O 1
ATOM 927 N N . ASP A 1 121 ? 12.183 -10.134 12.450 1.00 84.31 121 ASP A N 1
ATOM 928 C CA . ASP A 1 121 ? 11.306 -11.227 12.026 1.00 84.31 121 ASP A CA 1
ATOM 929 C C . ASP A 1 121 ? 11.455 -11.625 10.556 1.00 84.31 121 ASP A C 1
ATOM 931 O O . ASP A 1 121 ? 11.082 -12.740 10.175 1.00 84.31 121 ASP A O 1
ATOM 935 N N . ILE A 1 122 ? 12.045 -10.775 9.715 1.00 78.06 122 ILE A N 1
ATOM 936 C CA . ILE A 1 122 ? 12.209 -11.108 8.305 1.00 78.06 122 ILE A CA 1
ATOM 937 C C . ILE A 1 122 ? 13.140 -12.317 8.114 1.00 78.06 122 ILE A C 1
ATOM 939 O O . ILE A 1 122 ? 14.243 -12.401 8.652 1.00 78.06 122 ILE A O 1
ATOM 943 N N . GLY A 1 123 ? 12.707 -13.273 7.285 1.00 65.25 123 GLY A N 1
ATOM 944 C CA . GLY A 1 123 ? 13.456 -14.501 6.993 1.00 65.25 123 GLY A CA 1
ATOM 945 C C . GLY A 1 123 ? 13.278 -15.611 8.025 1.00 65.25 123 GLY A C 1
ATOM 946 O O . GLY A 1 123 ? 13.803 -16.709 7.816 1.00 65.25 123 GLY A O 1
ATOM 947 N N . LYS A 1 124 ? 12.501 -15.380 9.092 1.00 70.88 124 LYS A N 1
ATOM 948 C CA . LYS A 1 124 ? 11.921 -16.489 9.850 1.00 70.88 124 LYS A CA 1
ATOM 949 C C . LYS A 1 124 ? 11.050 -17.310 8.903 1.00 70.88 124 LYS A C 1
ATOM 951 O O . LYS A 1 124 ? 10.501 -16.799 7.928 1.00 70.88 124 LYS A O 1
ATOM 956 N N . LYS A 1 125 ? 11.014 -18.620 9.140 1.00 56.84 125 LYS A N 1
ATOM 957 C CA . LYS A 1 125 ? 10.402 -19.610 8.249 1.00 56.84 125 LYS A CA 1
ATOM 958 C C . LYS A 1 125 ? 8.873 -19.534 8.342 1.00 56.84 125 LYS A C 1
ATOM 960 O O . LYS A 1 125 ? 8.243 -20.432 8.885 1.00 56.84 125 LYS A O 1
ATOM 965 N N . GLU A 1 126 ? 8.306 -18.438 7.868 1.00 56.69 126 GLU A N 1
ATOM 966 C CA . GLU A 1 126 ? 6.872 -18.268 7.677 1.00 56.69 126 GLU A CA 1
ATOM 967 C C . GLU A 1 126 ? 6.474 -18.751 6.280 1.00 56.69 126 GLU A C 1
ATOM 969 O O . GLU A 1 126 ? 7.311 -18.861 5.374 1.00 56.69 126 GLU A O 1
ATOM 974 N N . ASP A 1 127 ? 5.193 -19.081 6.112 1.00 61.03 127 ASP A N 1
ATOM 975 C CA . ASP A 1 127 ? 4.649 -19.458 4.814 1.00 61.03 127 ASP A CA 1
ATOM 976 C C . ASP A 1 127 ? 4.906 -18.343 3.797 1.00 61.03 127 ASP A C 1
ATOM 978 O O . ASP A 1 127 ? 4.622 -17.164 4.039 1.00 61.03 127 ASP A O 1
ATOM 982 N N . TRP A 1 128 ? 5.428 -18.730 2.629 1.00 65.25 128 TRP A N 1
ATOM 983 C CA . TRP A 1 128 ? 5.536 -17.831 1.489 1.00 65.25 128 TRP A CA 1
ATOM 984 C C . TRP A 1 128 ? 4.193 -17.123 1.280 1.00 65.25 128 TRP A C 1
ATOM 986 O O . TRP A 1 128 ? 3.164 -17.785 1.159 1.00 65.25 128 TRP A O 1
ATOM 996 N N . GLY A 1 129 ? 4.204 -15.790 1.252 1.00 71.62 129 GLY A N 1
ATOM 997 C CA . GLY A 1 129 ? 2.974 -15.009 1.153 1.00 71.62 129 GLY A CA 1
ATOM 998 C C . GLY A 1 129 ? 2.787 -13.989 2.273 1.00 71.62 129 GLY A C 1
ATOM 999 O O . GLY A 1 129 ? 2.117 -12.979 2.052 1.00 71.62 129 GLY A O 1
ATOM 1000 N N . GLN A 1 130 ? 3.374 -14.251 3.443 1.00 83.06 130 GLN A N 1
ATOM 1001 C CA . GLN A 1 130 ? 3.218 -13.435 4.646 1.00 83.06 130 GLN A CA 1
ATOM 1002 C C . GLN A 1 130 ? 4.216 -12.275 4.718 1.00 83.06 130 GLN A C 1
ATOM 1004 O O . GLN A 1 130 ? 5.244 -12.257 4.038 1.00 83.06 130 GLN A O 1
ATOM 1009 N N . VAL A 1 131 ? 3.886 -11.302 5.563 1.00 87.12 131 VAL A N 1
ATOM 1010 C CA . VAL A 1 131 ? 4.787 -10.237 6.014 1.00 87.12 131 VAL A CA 1
ATOM 1011 C C . VAL A 1 131 ? 4.801 -10.250 7.542 1.00 87.12 131 VAL A C 1
ATOM 1013 O O . VAL A 1 131 ? 3.747 -10.507 8.128 1.00 87.12 131 VAL A O 1
ATOM 1016 N N . PRO A 1 132 ? 5.934 -9.952 8.199 1.00 88.69 132 PRO A N 1
ATOM 1017 C CA . PRO A 1 132 ? 5.962 -9.837 9.650 1.00 88.69 132 PRO A CA 1
ATOM 1018 C C . PRO A 1 132 ? 5.024 -8.731 10.141 1.00 88.69 132 PRO A C 1
ATOM 1020 O O . PRO A 1 132 ? 5.106 -7.597 9.666 1.00 88.69 132 PRO A O 1
ATOM 1023 N N . LEU A 1 133 ? 4.159 -9.063 11.101 1.00 92.81 133 LEU A N 1
ATOM 1024 C CA . LEU A 1 133 ? 3.187 -8.146 11.700 1.00 92.81 133 LEU A CA 1
ATOM 1025 C C . LEU A 1 133 ? 3.298 -8.180 13.229 1.00 92.81 133 LEU A C 1
ATOM 1027 O O . LEU A 1 133 ? 3.299 -9.263 13.814 1.00 92.81 133 LEU A O 1
ATOM 1031 N N . SER A 1 134 ? 3.351 -7.015 13.879 1.00 94.06 134 SER A N 1
ATOM 1032 C CA . SER A 1 134 ? 3.427 -6.910 15.349 1.00 94.06 134 SER A CA 1
ATOM 1033 C C . SER A 1 134 ? 2.053 -6.857 16.024 1.00 94.06 134 SER A C 1
ATOM 1035 O O . SER A 1 134 ? 1.927 -7.048 17.236 1.00 94.06 134 SER A O 1
ATOM 1037 N N . ILE A 1 135 ? 0.996 -6.612 15.246 1.00 94.44 135 ILE A N 1
ATOM 1038 C CA . ILE A 1 135 ? -0.381 -6.630 15.741 1.00 94.44 135 ILE A CA 1
ATOM 1039 C C . ILE A 1 135 ? -0.798 -8.039 16.182 1.00 94.44 135 ILE A C 1
ATOM 1041 O O . ILE A 1 135 ? -0.302 -9.057 15.694 1.00 94.44 135 ILE A O 1
ATOM 1045 N N . ALA A 1 136 ? -1.779 -8.096 17.083 1.00 94.44 136 ALA A N 1
ATOM 1046 C CA . ALA A 1 136 ? -2.267 -9.358 17.621 1.00 94.44 136 ALA A CA 1
ATOM 1047 C C . ALA A 1 136 ? -2.872 -10.277 16.526 1.00 94.44 136 ALA A C 1
ATOM 1049 O O . ALA A 1 136 ? -3.536 -9.768 15.616 1.00 94.44 136 ALA A O 1
ATOM 1050 N N . PRO A 1 137 ? -2.725 -11.617 16.630 1.00 93.19 137 PRO A N 1
ATOM 1051 C C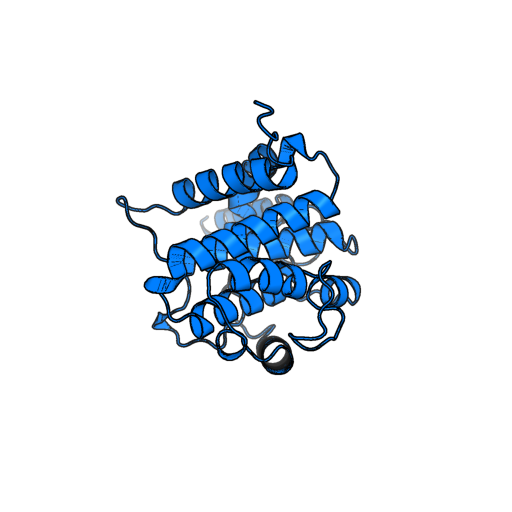A . PRO A 1 137 ? -3.105 -12.563 15.572 1.00 93.19 137 PRO A CA 1
ATOM 1052 C C . PRO A 1 137 ? -4.554 -12.470 15.078 1.00 93.19 137 PRO A C 1
ATOM 1054 O O . PRO A 1 137 ? -4.824 -12.711 13.905 1.00 93.19 137 PRO A O 1
ATOM 1057 N N . GLN A 1 138 ? -5.512 -12.081 15.928 1.00 94.75 138 GLN A N 1
ATOM 1058 C CA . GLN A 1 138 ? -6.909 -11.905 15.506 1.00 94.75 138 GLN A CA 1
ATOM 1059 C C . GLN A 1 138 ? -7.106 -10.788 14.463 1.00 94.75 138 GLN A C 1
ATOM 1061 O O . GLN A 1 138 ? -8.130 -10.771 13.774 1.00 94.75 138 GLN A O 1
ATOM 1066 N N . HIS A 1 139 ? -6.132 -9.880 14.350 1.00 95.38 139 HIS A N 1
ATOM 1067 C CA . HIS A 1 139 ? -6.090 -8.787 13.379 1.00 95.38 139 HIS A CA 1
ATOM 1068 C C . HIS A 1 139 ? -5.209 -9.101 12.167 1.00 95.38 139 HIS A C 1
ATOM 1070 O O . HIS A 1 139 ? -4.994 -8.233 11.323 1.00 95.38 139 HIS A O 1
ATOM 1076 N N . HIS A 1 140 ? -4.689 -10.325 12.052 1.00 94.25 140 HIS A N 1
ATOM 1077 C CA . HIS A 1 140 ? -3.965 -10.718 10.851 1.00 94.25 140 HIS A CA 1
ATOM 1078 C C . HIS A 1 140 ? -4.946 -10.848 9.674 1.00 94.25 140 HIS A C 1
ATOM 1080 O O . HIS A 1 140 ? -6.100 -11.281 9.863 1.00 94.25 140 HIS A O 1
ATOM 1086 N N . PRO A 1 141 ? -4.525 -10.443 8.462 1.00 92.94 141 PRO A N 1
ATOM 1087 C CA . PRO A 1 141 ? -5.303 -10.699 7.262 1.00 92.94 141 PRO A CA 1
ATOM 1088 C C . PRO A 1 141 ? -5.369 -12.212 7.019 1.00 92.94 141 PRO A C 1
ATOM 1090 O O . PRO A 1 141 ? -4.427 -12.953 7.297 1.00 92.94 141 PRO A O 1
ATOM 1093 N N . PHE A 1 142 ? -6.497 -12.685 6.496 1.00 91.75 142 PHE A N 1
ATOM 1094 C CA . PHE A 1 142 ? -6.601 -14.060 6.004 1.00 91.75 142 PHE A CA 1
ATOM 1095 C C . PHE A 1 142 ? -5.912 -14.190 4.650 1.00 91.75 142 PHE A C 1
ATOM 1097 O O . PHE A 1 142 ? -5.343 -15.234 4.326 1.00 91.75 142 PHE A O 1
ATOM 1104 N N . ALA A 1 143 ? -5.964 -13.124 3.855 1.00 88.25 143 ALA A N 1
ATOM 1105 C CA . ALA A 1 143 ? -5.294 -13.069 2.578 1.00 88.25 143 ALA A CA 1
ATOM 1106 C C . ALA A 1 143 ? -3.806 -12.725 2.748 1.00 88.25 143 ALA A C 1
ATOM 1108 O O . ALA A 1 143 ? -3.443 -11.710 3.334 1.00 88.25 143 ALA A O 1
ATOM 1109 N N . GLN A 1 144 ? -2.944 -13.562 2.175 1.00 90.56 144 GLN A N 1
ATOM 1110 C CA . GLN A 1 144 ? -1.497 -13.361 2.161 1.00 90.56 144 GLN A CA 1
ATOM 1111 C C . GLN A 1 144 ? -1.116 -12.135 1.306 1.00 90.56 144 GLN A C 1
ATOM 1113 O O . GLN A 1 144 ? -1.389 -12.142 0.098 1.00 90.56 144 GLN A O 1
ATOM 1118 N N . PRO A 1 145 ? -0.463 -11.102 1.868 1.00 90.88 145 PRO A N 1
ATOM 1119 C CA . PRO A 1 145 ? -0.228 -9.835 1.166 1.00 90.88 145 PRO A CA 1
ATOM 1120 C C . PRO A 1 145 ? 0.551 -9.970 -0.149 1.00 90.88 145 PRO A C 1
ATOM 1122 O O . PRO A 1 145 ? 0.150 -9.399 -1.166 1.00 90.88 145 PRO A O 1
ATOM 1125 N N . LEU A 1 146 ? 1.611 -10.789 -0.176 1.00 88.00 146 LEU A N 1
ATOM 1126 C CA . LEU A 1 146 ? 2.420 -11.019 -1.385 1.00 88.00 146 LEU A CA 1
ATOM 1127 C C . LEU A 1 146 ? 1.608 -11.677 -2.505 1.00 88.00 146 LEU A C 1
ATOM 1129 O O . LEU A 1 146 ? 1.777 -11.356 -3.684 1.00 88.00 146 LEU A O 1
ATOM 1133 N N . ARG A 1 147 ? 0.707 -12.591 -2.135 1.00 89.81 147 ARG A N 1
ATOM 1134 C CA . A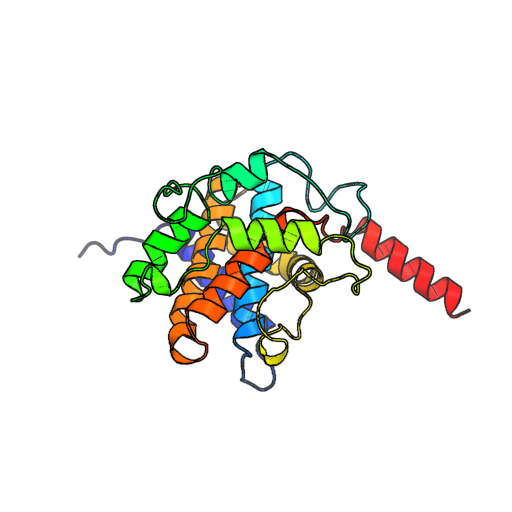RG A 1 147 ? -0.186 -13.261 -3.079 1.00 89.81 147 ARG A CA 1
ATOM 1135 C C . ARG A 1 147 ? -1.219 -12.288 -3.635 1.00 89.81 147 ARG A C 1
ATOM 1137 O O . ARG A 1 147 ? -1.416 -12.248 -4.847 1.00 89.81 147 ARG A O 1
ATOM 1144 N N . ILE A 1 148 ? -1.828 -11.479 -2.772 1.00 92.00 148 ILE A N 1
ATOM 1145 C CA . ILE A 1 148 ? -2.803 -10.470 -3.190 1.00 92.00 148 ILE A CA 1
ATOM 1146 C C . ILE A 1 148 ? -2.177 -9.450 -4.136 1.00 92.00 148 ILE A C 1
ATOM 1148 O O . ILE A 1 148 ? -2.776 -9.150 -5.166 1.00 92.00 148 ILE A O 1
ATOM 1152 N N . ALA A 1 149 ? -0.973 -8.954 -3.840 1.00 93.62 149 ALA A N 1
ATOM 1153 C CA . ALA A 1 149 ? -0.275 -8.034 -4.735 1.00 93.62 149 ALA A CA 1
ATOM 1154 C C . ALA A 1 149 ? -0.106 -8.637 -6.138 1.00 93.62 149 ALA A C 1
ATOM 1156 O O . ALA A 1 149 ? -0.430 -7.980 -7.127 1.00 93.62 149 ALA A O 1
ATOM 1157 N N . TYR A 1 150 ? 0.304 -9.910 -6.223 1.00 94.06 150 TYR A N 1
ATOM 1158 C CA . TYR A 1 150 ? 0.433 -10.632 -7.490 1.00 94.06 150 TYR A CA 1
ATOM 1159 C C . TYR A 1 150 ? -0.906 -10.775 -8.231 1.00 94.06 150 TYR A C 1
ATOM 1161 O O . TYR A 1 150 ? -0.998 -10.425 -9.409 1.00 94.06 150 TYR A O 1
ATOM 1169 N N . GLU A 1 151 ? -1.944 -11.267 -7.551 1.00 93.69 151 GLU A N 1
ATOM 1170 C CA . GLU A 1 151 ? -3.268 -11.517 -8.141 1.00 93.69 151 GLU A CA 1
ATOM 1171 C C . GLU A 1 151 ? -3.978 -10.213 -8.555 1.00 93.69 151 GLU A C 1
ATOM 1173 O O . GLU A 1 151 ? -4.730 -10.191 -9.531 1.00 93.69 151 GLU A O 1
ATOM 1178 N N . ALA A 1 152 ? -3.698 -9.097 -7.874 1.00 95.62 152 ALA A N 1
ATOM 1179 C CA . ALA A 1 152 ? -4.300 -7.798 -8.159 1.00 95.62 152 ALA A CA 1
ATOM 1180 C C . ALA A 1 152 ? -3.679 -7.066 -9.364 1.00 95.62 152 ALA A C 1
ATOM 1182 O O . ALA A 1 152 ? -4.266 -6.089 -9.836 1.00 95.62 152 ALA A O 1
ATOM 1183 N N . ARG A 1 153 ? -2.528 -7.505 -9.901 1.00 96.88 153 ARG A N 1
ATOM 1184 C CA . ARG A 1 153 ? -1.767 -6.767 -10.936 1.00 96.88 153 ARG A CA 1
ATOM 1185 C C . ARG A 1 153 ? -2.604 -6.340 -12.135 1.00 96.88 153 ARG A C 1
ATOM 1187 O O . ARG A 1 153 ? -2.569 -5.171 -12.505 1.00 96.88 153 ARG A O 1
ATOM 1194 N N . SER A 1 154 ? -3.396 -7.245 -12.710 1.00 96.81 154 SER A N 1
ATOM 1195 C CA . SER A 1 154 ? -4.224 -6.927 -13.883 1.00 96.81 154 SER A CA 1
ATOM 1196 C C . SER A 1 154 ? -5.268 -5.848 -13.587 1.00 96.81 154 SER A C 1
ATOM 1198 O O . SER A 1 154 ? -5.522 -4.978 -14.417 1.00 96.81 154 SER A O 1
ATOM 1200 N N . MET A 1 155 ? -5.851 -5.870 -12.387 1.00 97.62 155 MET A N 1
ATOM 1201 C CA . MET A 1 155 ? -6.806 -4.857 -11.942 1.00 97.62 155 MET A CA 1
ATOM 1202 C C . MET A 1 155 ? -6.124 -3.513 -11.674 1.00 97.62 155 MET A C 1
ATOM 1204 O O . MET A 1 155 ? -6.660 -2.469 -12.053 1.00 97.62 155 MET A O 1
ATOM 1208 N N . VAL A 1 156 ? -4.953 -3.535 -11.033 1.00 97.94 156 VAL A N 1
ATOM 1209 C CA . VAL A 1 156 ? -4.130 -2.345 -10.789 1.00 97.94 156 VAL A CA 1
ATOM 1210 C C . VAL A 1 156 ? -3.748 -1.700 -12.118 1.00 97.94 156 VAL A C 1
ATOM 1212 O O . VAL A 1 156 ? -3.972 -0.507 -12.299 1.00 97.94 156 VAL A O 1
ATOM 1215 N N . ASP A 1 157 ? -3.250 -2.478 -13.078 1.00 97.69 157 ASP A N 1
ATOM 1216 C CA . ASP A 1 157 ? -2.852 -1.972 -14.392 1.00 97.69 157 ASP A CA 1
ATOM 1217 C C . ASP A 1 157 ? -4.028 -1.367 -15.155 1.00 97.69 157 ASP A C 1
ATOM 1219 O O . ASP A 1 157 ? -3.909 -0.264 -15.685 1.00 97.69 157 ASP A O 1
ATOM 1223 N N . ALA A 1 158 ? -5.183 -2.038 -15.162 1.00 97.88 158 ALA A N 1
ATOM 1224 C CA . ALA A 1 158 ? -6.387 -1.505 -15.790 1.00 97.88 158 ALA A CA 1
ATOM 1225 C C . ALA A 1 158 ? -6.810 -0.171 -15.151 1.00 97.88 158 ALA A C 1
ATOM 1227 O O . ALA A 1 158 ? -7.053 0.809 -15.859 1.00 97.88 158 ALA A O 1
ATOM 1228 N N . SER A 1 159 ? -6.836 -0.118 -13.815 1.00 98.12 159 SER A N 1
ATOM 1229 C CA . SER A 1 159 ? -7.295 1.051 -13.053 1.00 98.12 159 SER A CA 1
ATOM 1230 C C . SER A 1 159 ? -6.336 2.240 -13.144 1.00 98.12 159 SER A C 1
ATOM 1232 O O . SER A 1 159 ? -6.773 3.388 -13.094 1.00 98.12 159 SER A O 1
ATOM 1234 N N . LEU A 1 160 ? -5.034 1.976 -13.278 1.00 97.75 160 LEU A N 1
ATOM 1235 C CA . LEU A 1 160 ? -3.991 3.001 -13.356 1.00 97.75 160 LEU A CA 1
ATOM 1236 C C . LEU A 1 160 ? -3.548 3.312 -14.791 1.00 97.75 160 LEU A C 1
ATOM 1238 O O . LEU A 1 160 ? -2.728 4.211 -14.978 1.00 97.75 160 LEU A O 1
ATOM 1242 N N . SER A 1 161 ? -4.098 2.633 -15.803 1.00 97.19 161 SER A N 1
ATOM 1243 C CA . SER A 1 161 ? -3.759 2.851 -17.217 1.00 97.19 161 SER A CA 1
ATOM 1244 C C . SER A 1 161 ? -3.801 4.321 -17.676 1.00 97.19 161 SER A C 1
ATOM 1246 O O . SER A 1 161 ? -2.901 4.709 -18.423 1.00 97.19 161 SER A O 1
ATOM 1248 N N . PRO A 1 162 ? -4.715 5.201 -17.198 1.00 97.06 162 PRO A N 1
ATOM 1249 C CA . PRO A 1 162 ? -4.708 6.613 -17.595 1.00 97.06 162 PRO A CA 1
ATOM 1250 C C . PRO A 1 162 ? -3.489 7.404 -17.095 1.00 97.06 162 PRO A C 1
ATOM 1252 O O . PRO A 1 162 ? -3.241 8.511 -17.569 1.00 97.06 162 PRO A O 1
ATOM 1255 N N . LEU A 1 163 ? -2.743 6.872 -16.121 1.00 97.12 163 LEU A N 1
ATOM 1256 C CA . LEU A 1 163 ? -1.507 7.475 -15.613 1.00 97.12 163 LEU A CA 1
ATOM 1257 C C . LEU A 1 163 ? -0.273 7.070 -16.436 1.00 97.12 163 LEU A C 1
ATOM 1259 O O . LEU A 1 163 ? 0.796 7.644 -16.225 1.00 97.12 163 LEU A O 1
ATOM 1263 N N . GLY A 1 164 ? -0.410 6.112 -17.361 1.00 94.94 164 GLY A N 1
ATOM 1264 C CA . GLY A 1 164 ? 0.695 5.562 -18.146 1.00 94.94 164 GLY A CA 1
ATOM 1265 C C . GLY A 1 164 ? 1.772 4.918 -17.268 1.00 94.94 164 GLY A C 1
ATOM 1266 O O . GLY A 1 164 ? 1.469 4.264 -16.266 1.00 94.94 164 GLY A O 1
ATOM 1267 N N . ASP A 1 165 ? 3.033 5.144 -17.631 1.00 93.38 165 ASP A N 1
ATOM 1268 C CA . ASP A 1 165 ? 4.209 4.577 -16.952 1.00 93.38 165 ASP A CA 1
ATOM 1269 C C . ASP A 1 165 ? 4.806 5.511 -15.881 1.00 93.38 165 ASP A C 1
ATOM 1271 O O . ASP A 1 165 ? 5.906 5.287 -15.379 1.00 93.38 165 ASP A O 1
ATOM 1275 N N . ASP A 1 166 ? 4.090 6.573 -15.493 1.00 96.75 166 ASP A N 1
ATOM 1276 C CA . ASP A 1 166 ? 4.544 7.505 -14.457 1.00 96.75 166 ASP A CA 1
ATOM 1277 C C . ASP A 1 166 ? 4.465 6.853 -13.066 1.00 96.75 166 ASP A C 1
ATOM 1279 O O . ASP A 1 166 ? 3.451 6.931 -12.362 1.00 96.75 166 ASP A O 1
ATOM 1283 N N . ALA A 1 167 ? 5.560 6.211 -12.657 1.00 96.31 167 ALA A N 1
ATOM 1284 C CA . ALA A 1 167 ? 5.659 5.509 -11.381 1.00 96.31 167 ALA A CA 1
ATOM 1285 C C . ALA A 1 167 ? 5.370 6.415 -10.168 1.00 96.31 167 ALA A C 1
ATOM 1287 O O . ALA A 1 167 ? 4.826 5.943 -9.172 1.00 96.31 167 ALA A O 1
ATOM 1288 N N . SER A 1 168 ? 5.668 7.721 -10.246 1.00 96.69 168 SER A N 1
ATOM 1289 C CA . SER A 1 168 ? 5.357 8.661 -9.160 1.00 96.69 168 SER A CA 1
ATOM 1290 C C . SER A 1 168 ? 3.849 8.857 -9.017 1.00 96.69 168 SER A C 1
ATOM 1292 O O . SER A 1 168 ? 3.314 8.803 -7.910 1.00 96.69 168 SER A O 1
ATOM 1294 N N . LYS A 1 169 ? 3.139 9.079 -10.132 1.00 97.56 169 LYS A N 1
ATOM 1295 C CA . LYS A 1 169 ? 1.674 9.215 -10.111 1.00 97.56 169 LYS A CA 1
ATOM 1296 C C . LYS A 1 169 ? 0.994 7.915 -9.700 1.00 97.56 169 LYS A C 1
ATOM 1298 O O . LYS A 1 169 ? 0.012 7.971 -8.964 1.00 97.56 169 LYS A O 1
ATOM 1303 N N . ARG A 1 170 ? 1.511 6.767 -10.148 1.00 98.12 170 ARG A N 1
ATOM 1304 C CA . ARG A 1 170 ? 0.986 5.445 -9.780 1.00 98.12 170 ARG A CA 1
ATOM 1305 C C . ARG A 1 170 ? 1.146 5.177 -8.286 1.00 98.12 170 ARG A C 1
ATOM 1307 O O . ARG A 1 170 ? 0.149 4.843 -7.657 1.00 98.12 170 ARG A O 1
ATOM 1314 N N . LEU A 1 171 ? 2.329 5.424 -7.711 1.00 98.44 171 LEU A N 1
ATOM 1315 C CA . LEU A 1 171 ? 2.554 5.290 -6.268 1.00 98.44 171 LEU A CA 1
ATOM 1316 C C . LEU A 1 171 ? 1.599 6.186 -5.465 1.00 98.44 171 LEU A C 1
ATOM 1318 O O . LEU A 1 171 ? 0.918 5.707 -4.564 1.00 98.44 171 LEU A O 1
ATOM 1322 N N . ARG A 1 172 ? 1.458 7.462 -5.846 1.00 98.06 172 ARG A N 1
ATOM 1323 C CA . ARG A 1 172 ? 0.501 8.379 -5.197 1.00 98.06 172 ARG A CA 1
ATOM 1324 C C . ARG A 1 172 ? -0.948 7.898 -5.302 1.00 98.06 172 ARG A C 1
ATOM 1326 O O . ARG A 1 172 ? -1.694 7.999 -4.334 1.00 98.06 172 ARG A O 1
ATOM 1333 N N . ALA A 1 173 ? -1.357 7.360 -6.453 1.00 98.44 173 ALA A N 1
ATOM 1334 C CA . ALA A 1 173 ? -2.700 6.806 -6.622 1.00 98.44 173 ALA A CA 1
ATOM 1335 C C . ALA A 1 173 ? -2.926 5.594 -5.706 1.00 98.44 173 ALA A C 1
ATOM 1337 O O . ALA A 1 173 ? -3.968 5.501 -5.065 1.00 98.44 173 ALA A O 1
ATOM 1338 N N . THR A 1 174 ? -1.947 4.693 -5.587 1.00 98.69 174 THR A N 1
ATOM 1339 C CA . THR A 1 174 ? -2.047 3.542 -4.679 1.00 98.69 174 THR A CA 1
ATOM 1340 C C . THR A 1 174 ? -2.039 3.963 -3.208 1.00 98.69 174 THR A C 1
ATOM 1342 O O . THR A 1 174 ? -2.813 3.424 -2.421 1.00 98.69 174 THR A O 1
ATOM 1345 N N . THR A 1 175 ? -1.255 4.977 -2.827 1.00 98.69 175 THR A N 1
ATOM 1346 C CA . THR A 1 175 ? -1.268 5.522 -1.459 1.00 98.69 175 THR A CA 1
ATOM 1347 C C . THR A 1 175 ? -2.619 6.157 -1.131 1.00 98.69 175 THR A C 1
ATOM 1349 O O . THR A 1 175 ? -3.147 5.959 -0.038 1.00 98.69 175 THR A O 1
ATOM 1352 N N . ALA A 1 176 ? -3.246 6.835 -2.098 1.00 98.38 176 ALA A N 1
ATOM 1353 C CA . ALA A 1 176 ? -4.605 7.353 -1.953 1.00 98.38 176 ALA A CA 1
ATOM 1354 C C . ALA A 1 176 ? -5.648 6.235 -1.749 1.00 98.38 176 ALA A C 1
ATOM 1356 O O . ALA A 1 176 ? -6.568 6.404 -0.948 1.00 98.38 176 ALA A O 1
ATOM 1357 N N . VAL A 1 177 ? -5.493 5.081 -2.413 1.00 98.69 177 VAL A N 1
ATOM 1358 C CA . VAL A 1 177 ? -6.339 3.889 -2.194 1.00 98.69 177 VAL A CA 1
ATOM 1359 C C . VAL A 1 177 ? -6.202 3.370 -0.764 1.00 98.69 177 VAL A C 1
ATOM 1361 O O . VAL A 1 177 ? -7.216 3.100 -0.122 1.00 98.69 177 VAL A O 1
ATOM 1364 N N . LEU A 1 178 ? -4.974 3.270 -0.245 1.00 98.81 178 LEU A N 1
ATOM 1365 C CA . LEU A 1 178 ? -4.726 2.856 1.138 1.00 98.81 178 LEU A CA 1
ATOM 1366 C C . LEU A 1 178 ? -5.303 3.856 2.148 1.00 98.81 178 LEU A C 1
ATOM 1368 O O . LEU A 1 178 ? -5.998 3.452 3.078 1.00 98.81 178 LEU A O 1
ATOM 1372 N N . ALA A 1 179 ? -5.090 5.158 1.938 1.00 98.44 179 ALA A N 1
ATOM 1373 C CA . ALA A 1 179 ? -5.685 6.194 2.780 1.00 98.44 179 ALA A CA 1
ATOM 1374 C C . ALA A 1 179 ? -7.215 6.080 2.800 1.00 98.44 179 ALA A C 1
ATOM 1376 O O . ALA A 1 179 ? -7.837 6.125 3.858 1.00 98.44 179 ALA A O 1
ATOM 1377 N N . ARG A 1 180 ? -7.828 5.866 1.630 1.00 98.25 180 ARG A N 1
ATOM 1378 C CA . ARG A 1 180 ? -9.273 5.685 1.510 1.00 98.25 180 ARG A CA 1
ATOM 1379 C C . ARG A 1 180 ? -9.766 4.433 2.234 1.00 98.25 180 ARG A C 1
ATOM 1381 O O . ARG A 1 180 ? -10.792 4.511 2.905 1.00 98.25 180 ARG A O 1
ATOM 1388 N N . ALA A 1 181 ? -9.045 3.314 2.136 1.00 98.25 181 ALA A N 1
ATOM 1389 C CA . ALA A 1 181 ? -9.350 2.103 2.893 1.00 98.25 181 ALA A CA 1
ATOM 1390 C C . ALA A 1 181 ? -9.394 2.392 4.397 1.00 98.25 181 ALA A C 1
ATOM 1392 O O . ALA A 1 181 ? -10.423 2.154 5.020 1.00 98.25 181 ALA A O 1
ATOM 1393 N N . LEU A 1 182 ? -8.337 3.000 4.939 1.00 98.38 182 LEU A N 1
ATOM 1394 C CA . LEU A 1 182 ? -8.243 3.367 6.353 1.00 98.38 182 LEU A CA 1
ATOM 1395 C C . LEU A 1 182 ? -9.351 4.342 6.785 1.00 98.38 182 LEU A C 1
ATOM 1397 O O . LEU A 1 182 ? -9.945 4.161 7.845 1.00 98.38 182 LEU A O 1
ATOM 1401 N N . CYS A 1 183 ? -9.678 5.343 5.960 1.00 97.81 183 CYS A N 1
ATOM 1402 C CA . CYS A 1 183 ? -10.770 6.276 6.243 1.00 97.81 183 CYS A CA 1
ATOM 1403 C C . CYS A 1 183 ? -12.142 5.583 6.282 1.00 97.81 183 CYS A C 1
ATOM 1405 O O . CYS A 1 183 ? -12.917 5.835 7.202 1.00 97.81 183 CYS A O 1
ATOM 1407 N N . GLU A 1 184 ? -12.457 4.728 5.299 1.00 96.81 184 GLU A N 1
ATOM 1408 C CA . GLU A 1 184 ? -13.754 4.034 5.225 1.00 96.81 184 GLU A CA 1
ATOM 1409 C C . GLU A 1 184 ? -13.911 2.967 6.323 1.00 96.81 184 GLU A C 1
ATOM 1411 O O . GLU A 1 184 ? -15.038 2.635 6.685 1.00 96.81 184 GLU A O 1
ATOM 1416 N N . THR A 1 185 ? -12.813 2.446 6.881 1.00 96.25 185 THR A N 1
ATOM 1417 C CA . THR A 1 185 ? -12.845 1.394 7.911 1.00 96.25 185 THR A CA 1
ATOM 1418 C C . THR A 1 185 ? -12.494 1.871 9.320 1.00 96.25 185 THR A C 1
ATOM 1420 O O . THR A 1 185 ? -12.388 1.047 10.229 1.00 96.25 185 THR A O 1
ATOM 1423 N N . ARG A 1 186 ? -12.326 3.183 9.531 1.00 95.31 186 ARG A N 1
ATOM 1424 C CA . ARG A 1 186 ? -11.848 3.772 10.800 1.00 95.31 186 ARG A CA 1
ATOM 1425 C C . ARG A 1 186 ? -12.706 3.449 12.029 1.00 95.31 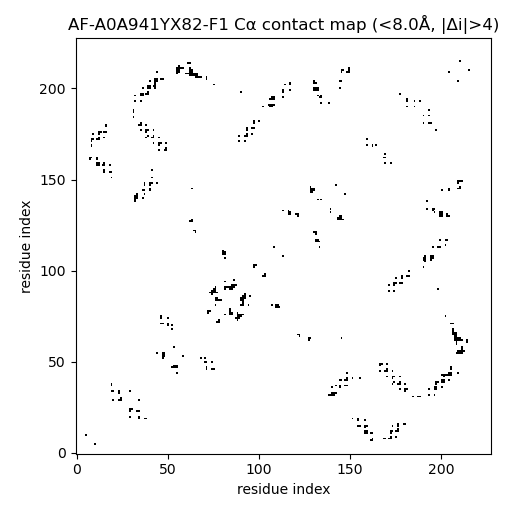186 ARG A C 1
ATOM 1427 O O . ARG A 1 186 ? -12.215 3.545 13.147 1.00 95.31 186 ARG A O 1
ATOM 1434 N N . ASP A 1 187 ? -13.978 3.123 11.810 1.00 94.50 187 ASP A N 1
ATOM 1435 C CA . ASP A 1 187 ? -14.960 2.835 12.862 1.00 94.50 187 ASP A CA 1
ATOM 1436 C C . ASP A 1 187 ? -15.143 1.318 13.086 1.00 94.50 187 ASP A C 1
ATOM 1438 O O . ASP A 1 187 ? -15.886 0.903 13.971 1.00 94.50 187 ASP A O 1
ATOM 1442 N N . ALA A 1 188 ? -14.471 0.479 12.286 1.00 95.19 188 ALA A N 1
ATOM 1443 C CA . ALA A 1 188 ? -14.569 -0.982 12.340 1.00 95.19 188 ALA A CA 1
ATOM 1444 C C . ALA A 1 188 ? -13.315 -1.661 12.918 1.00 95.19 188 ALA A C 1
ATOM 1446 O O . ALA A 1 188 ? -13.404 -2.775 13.429 1.00 95.19 188 ALA A O 1
ATOM 1447 N N . LEU A 1 189 ? -12.158 -0.998 12.854 1.00 94.00 189 LEU A N 1
ATOM 1448 C CA . LEU A 1 189 ? -10.900 -1.447 13.446 1.00 94.00 189 LEU A CA 1
ATOM 1449 C C . LEU A 1 189 ? -10.261 -0.271 14.187 1.00 94.00 189 LEU A C 1
ATOM 1451 O O . LEU A 1 189 ? -10.271 0.851 13.680 1.00 94.00 189 LEU A O 1
ATOM 1455 N N . THR A 1 190 ? -9.689 -0.513 15.371 1.00 96.69 190 THR A N 1
ATOM 1456 C CA . THR A 1 190 ? -8.981 0.535 16.116 1.00 96.69 190 THR A CA 1
ATOM 1457 C C . THR A 1 190 ? -7.907 1.154 15.229 1.00 96.69 190 THR A C 1
ATOM 1459 O O . THR A 1 190 ? -7.113 0.444 14.610 1.00 96.69 190 THR A O 1
ATOM 1462 N N . ARG A 1 191 ? -7.861 2.485 15.179 1.00 97.12 191 ARG A N 1
ATOM 1463 C CA . ARG A 1 191 ? -7.028 3.217 14.221 1.00 97.12 191 ARG A CA 1
ATOM 1464 C C . ARG A 1 191 ? -5.552 2.848 14.309 1.00 97.12 191 ARG A C 1
ATOM 1466 O O . ARG A 1 191 ? -4.985 2.517 13.275 1.00 97.12 191 ARG A O 1
ATOM 1473 N N . ILE A 1 192 ? -4.990 2.772 15.519 1.00 97.19 192 ILE A N 1
ATOM 1474 C CA . ILE A 1 192 ? -3.602 2.333 15.727 1.00 97.19 192 ILE A CA 1
ATOM 1475 C C . ILE A 1 192 ? -3.334 0.931 15.166 1.00 97.19 192 ILE A C 1
ATOM 1477 O O . ILE A 1 192 ? -2.300 0.702 14.551 1.00 97.19 192 ILE A O 1
ATOM 1481 N N . VAL A 1 193 ? -4.283 -0.003 15.290 1.00 97.62 193 VAL A N 1
ATOM 1482 C CA . VAL A 1 193 ? -4.141 -1.354 14.720 1.00 97.62 193 VAL A CA 1
ATOM 1483 C C . VAL A 1 193 ? -4.169 -1.285 13.194 1.00 97.62 193 VAL A C 1
ATOM 1485 O O . VAL A 1 193 ? -3.335 -1.898 12.536 1.00 97.62 193 VAL A O 1
ATOM 1488 N N . SER A 1 194 ? -5.088 -0.500 12.623 1.00 97.50 194 SER A N 1
ATOM 1489 C CA . SER A 1 194 ? -5.220 -0.351 11.170 1.00 97.50 194 SER A CA 1
ATOM 1490 C C . SER A 1 194 ? -4.003 0.316 10.515 1.00 97.50 194 SER A C 1
ATOM 1492 O O . SER A 1 194 ? -3.546 -0.134 9.467 1.00 97.50 194 SER A O 1
ATOM 1494 N N . THR A 1 195 ? -3.439 1.354 11.135 1.00 97.50 195 THR A N 1
ATOM 1495 C CA . THR A 1 195 ? -2.249 2.051 10.629 1.00 97.50 195 THR A CA 1
ATOM 1496 C C . THR A 1 195 ? -0.990 1.218 10.829 1.00 97.50 195 THR A C 1
ATOM 1498 O O . THR A 1 195 ? -0.143 1.212 9.940 1.00 97.50 195 THR A O 1
ATOM 1501 N N . THR A 1 196 ? -0.888 0.466 11.931 1.00 97.56 196 THR A N 1
ATOM 1502 C CA . THR A 1 196 ? 0.209 -0.488 12.152 1.00 97.56 196 THR A CA 1
ATOM 1503 C C . THR A 1 196 ? 0.184 -1.575 11.087 1.00 97.56 196 THR A C 1
ATOM 1505 O O . THR A 1 196 ? 1.166 -1.722 10.365 1.00 97.56 196 THR A O 1
ATOM 1508 N N . LEU A 1 197 ? -0.968 -2.226 10.877 1.00 97.81 197 LEU A N 1
ATOM 1509 C CA . LEU A 1 197 ? -1.157 -3.207 9.804 1.00 97.81 197 LEU A CA 1
ATOM 1510 C C . LEU A 1 197 ? -0.755 -2.638 8.439 1.00 97.81 197 LEU A C 1
ATOM 1512 O O . LEU A 1 197 ? -0.030 -3.282 7.682 1.00 97.81 197 LEU A O 1
ATOM 1516 N N . ALA A 1 198 ? -1.223 -1.430 8.119 1.00 98.19 198 ALA A N 1
ATOM 1517 C CA . ALA A 1 198 ? -0.939 -0.780 6.849 1.00 98.19 198 ALA A CA 1
ATOM 1518 C C . ALA A 1 198 ? 0.560 -0.514 6.655 1.00 98.19 198 ALA A C 1
ATOM 1520 O O . ALA A 1 198 ? 1.118 -0.885 5.625 1.00 98.19 198 ALA A O 1
ATOM 1521 N N . ILE A 1 199 ? 1.214 0.122 7.629 1.00 97.56 199 ILE A N 1
ATOM 1522 C CA . ILE A 1 199 ? 2.611 0.552 7.514 1.00 97.56 199 ILE A CA 1
ATOM 1523 C C . ILE A 1 199 ? 3.557 -0.653 7.546 1.00 97.56 199 ILE A C 1
ATOM 1525 O O . ILE A 1 199 ? 4.479 -0.714 6.732 1.00 97.56 199 ILE A O 1
ATOM 1529 N N . GLU A 1 200 ? 3.307 -1.637 8.413 1.00 96.88 200 GLU A N 1
ATOM 1530 C CA . GLU A 1 200 ? 4.071 -2.889 8.436 1.00 96.88 200 GLU A CA 1
ATOM 1531 C C . GLU A 1 200 ? 3.915 -3.658 7.127 1.00 96.88 200 GLU A C 1
ATOM 1533 O O . GLU A 1 200 ? 4.916 -4.090 6.556 1.00 96.88 200 GLU A O 1
ATOM 1538 N N . THR A 1 201 ? 2.693 -3.747 6.588 1.00 97.31 201 THR A N 1
ATOM 1539 C CA . THR A 1 201 ? 2.465 -4.406 5.296 1.00 97.31 201 THR A CA 1
ATOM 1540 C C . THR A 1 201 ? 3.173 -3.666 4.162 1.00 97.31 201 THR A C 1
ATOM 1542 O O . THR A 1 201 ? 3.832 -4.315 3.357 1.00 97.31 201 THR A O 1
ATOM 1545 N N . VAL A 1 202 ? 3.105 -2.328 4.093 1.00 97.75 202 VAL A N 1
ATOM 1546 C CA . VAL A 1 202 ? 3.841 -1.543 3.081 1.00 97.75 202 VAL A CA 1
ATOM 1547 C C . VAL A 1 202 ? 5.343 -1.805 3.183 1.00 97.75 202 VAL A C 1
ATOM 1549 O O . VAL A 1 202 ?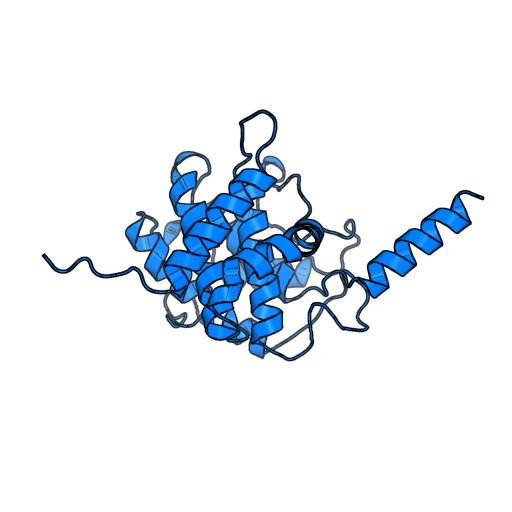 5.975 -2.115 2.174 1.00 97.75 202 VAL A O 1
ATOM 1552 N N . ASN A 1 203 ? 5.913 -1.696 4.387 1.00 95.50 203 ASN A N 1
ATOM 1553 C CA . ASN A 1 203 ? 7.340 -1.904 4.616 1.00 95.50 203 ASN A CA 1
ATOM 1554 C C . ASN A 1 203 ? 7.762 -3.335 4.254 1.00 95.50 203 ASN A C 1
ATOM 1556 O O . ASN A 1 203 ? 8.746 -3.522 3.539 1.00 95.50 203 ASN A O 1
ATOM 1560 N N . GLY A 1 204 ? 6.994 -4.330 4.699 1.00 93.88 204 GLY A N 1
ATOM 1561 C CA . GLY A 1 204 ? 7.280 -5.734 4.442 1.00 93.88 204 GLY A CA 1
ATOM 1562 C C . GLY A 1 204 ? 7.195 -6.087 2.966 1.00 93.88 204 GLY A C 1
ATOM 1563 O O . GLY A 1 204 ? 8.106 -6.711 2.426 1.00 93.88 204 GLY A O 1
ATOM 1564 N N . MET A 1 205 ? 6.156 -5.608 2.290 1.00 94.69 205 MET A N 1
ATOM 1565 C CA . MET A 1 205 ? 5.962 -5.816 0.860 1.00 94.69 205 MET A CA 1
ATOM 1566 C C . MET A 1 205 ? 7.035 -5.130 0.025 1.00 94.69 205 MET A C 1
ATOM 1568 O O . MET A 1 205 ? 7.553 -5.740 -0.901 1.00 94.69 205 MET A O 1
ATOM 1572 N N . ALA A 1 206 ? 7.413 -3.896 0.359 1.00 94.94 206 ALA A N 1
ATOM 1573 C CA . ALA A 1 206 ? 8.436 -3.177 -0.391 1.00 94.94 206 ALA A CA 1
ATOM 1574 C C . ALA A 1 206 ? 9.837 -3.803 -0.234 1.00 94.94 206 ALA A C 1
ATOM 1576 O O . ALA A 1 206 ? 10.671 -3.689 -1.127 1.00 94.94 206 ALA A O 1
ATOM 1577 N N . LYS A 1 207 ? 10.099 -4.501 0.875 1.00 92.81 207 LYS A N 1
ATOM 1578 C CA . LYS A 1 207 ? 11.400 -5.124 1.184 1.00 92.81 207 LYS A CA 1
ATOM 1579 C C . LYS A 1 207 ? 11.434 -6.636 0.961 1.00 92.81 207 LYS A C 1
ATOM 1581 O O . LYS A 1 207 ? 12.376 -7.305 1.387 1.00 92.81 207 LYS A O 1
ATOM 1586 N N . THR A 1 208 ? 10.426 -7.176 0.282 1.00 91.50 208 THR A N 1
ATOM 1587 C CA . THR A 1 208 ? 10.325 -8.604 -0.013 1.00 91.50 208 THR A CA 1
ATOM 1588 C C . THR A 1 208 ? 10.075 -8.814 -1.498 1.00 91.50 208 THR A C 1
ATOM 1590 O O . THR A 1 208 ? 9.175 -8.212 -2.075 1.00 91.50 208 THR A O 1
ATOM 1593 N N . ALA A 1 209 ? 10.864 -9.686 -2.122 1.00 91.56 209 ALA A N 1
ATOM 1594 C CA . ALA A 1 209 ? 10.768 -10.005 -3.537 1.00 91.56 209 ALA A CA 1
ATOM 1595 C C . ALA A 1 209 ? 9.377 -10.581 -3.878 1.00 91.56 209 ALA A C 1
ATOM 1597 O O . ALA A 1 209 ? 9.021 -11.658 -3.371 1.00 91.56 209 ALA A O 1
ATOM 1598 N N . PRO A 1 210 ? 8.595 -9.915 -4.748 1.00 92.12 210 PRO A N 1
ATOM 1599 C CA . PRO A 1 210 ? 7.285 -10.406 -5.153 1.00 92.12 210 PRO A CA 1
ATOM 1600 C C . PRO A 1 210 ? 7.359 -11.707 -5.964 1.00 92.12 210 PRO A C 1
ATOM 1602 O O . PRO A 1 210 ? 8.406 -12.147 -6.440 1.00 92.12 210 PRO A O 1
ATOM 1605 N N . MET A 1 211 ? 6.203 -12.332 -6.179 1.00 92.19 211 MET A N 1
ATOM 1606 C CA . MET A 1 211 ? 6.095 -13.413 -7.158 1.00 92.19 211 MET A CA 1
ATOM 1607 C C . MET A 1 211 ? 6.220 -12.862 -8.582 1.00 92.19 211 MET A C 1
ATOM 1609 O O . MET A 1 211 ? 5.514 -11.925 -8.961 1.00 92.19 211 MET A O 1
ATOM 1613 N N . THR A 1 212 ? 7.033 -13.495 -9.425 1.00 93.75 212 THR A N 1
ATOM 1614 C CA . THR A 1 212 ? 7.037 -13.236 -10.875 1.00 93.75 212 THR A CA 1
ATOM 1615 C C . THR A 1 212 ? 6.219 -14.294 -11.611 1.00 93.75 212 THR A C 1
ATOM 1617 O O . THR A 1 212 ? 6.037 -15.408 -11.122 1.00 93.75 212 THR A O 1
ATOM 1620 N N . ALA A 1 213 ? 5.741 -13.983 -12.820 1.00 92.50 213 ALA A N 1
ATOM 1621 C CA . ALA A 1 213 ? 5.054 -14.980 -13.650 1.00 92.50 213 ALA A CA 1
ATOM 1622 C C . ALA A 1 213 ? 5.956 -16.192 -13.958 1.00 92.50 213 ALA A C 1
ATOM 1624 O O . ALA A 1 213 ? 5.494 -17.330 -13.932 1.00 92.50 213 ALA A O 1
ATOM 1625 N N . ALA A 1 214 ? 7.254 -15.952 -14.172 1.00 91.88 214 ALA A N 1
ATOM 1626 C CA . ALA A 1 214 ? 8.237 -17.010 -14.387 1.00 91.88 214 ALA A CA 1
ATOM 1627 C C . ALA A 1 214 ? 8.425 -17.899 -13.145 1.00 91.88 214 ALA A C 1
ATOM 1629 O O . ALA A 1 214 ? 8.523 -19.117 -13.272 1.00 91.88 214 ALA A O 1
ATOM 1630 N N . ALA A 1 215 ? 8.461 -17.314 -11.943 1.00 89.06 215 ALA A N 1
ATOM 1631 C CA . ALA A 1 215 ? 8.560 -18.079 -10.702 1.00 89.06 215 ALA A CA 1
ATOM 1632 C C . ALA A 1 215 ? 7.279 -18.883 -10.415 1.00 89.06 215 ALA A C 1
ATOM 1634 O O . ALA A 1 215 ? 7.371 -20.052 -10.042 1.00 89.06 215 ALA A O 1
ATOM 1635 N N . MET A 1 216 ? 6.101 -18.305 -10.673 1.00 88.44 216 MET A N 1
ATOM 1636 C CA . MET A 1 216 ? 4.813 -18.995 -10.542 1.00 88.44 216 MET A CA 1
ATOM 1637 C C . MET A 1 216 ? 4.730 -20.210 -11.477 1.00 88.44 216 MET A C 1
ATOM 1639 O O . MET A 1 216 ? 4.367 -21.298 -11.038 1.00 88.44 216 MET A O 1
ATOM 1643 N N . ALA A 1 217 ? 5.131 -20.057 -12.744 1.00 89.81 217 ALA A N 1
ATOM 1644 C CA . ALA A 1 217 ? 5.169 -21.164 -13.700 1.00 89.81 217 ALA A CA 1
ATOM 1645 C C . ALA A 1 217 ? 6.057 -22.320 -13.202 1.00 89.81 217 ALA A C 1
ATOM 1647 O O . ALA A 1 217 ? 5.605 -23.463 -13.155 1.00 89.81 217 ALA A O 1
ATOM 1648 N N . LYS A 1 218 ? 7.269 -22.010 -12.719 1.00 88.00 218 LYS A N 1
ATOM 1649 C CA . LYS A 1 218 ? 8.187 -23.008 -12.143 1.00 88.00 218 LYS A CA 1
ATOM 1650 C C . LYS A 1 218 ? 7.603 -23.721 -10.921 1.00 88.00 218 LYS A C 1
ATOM 1652 O O . LYS A 1 218 ? 7.781 -24.928 -10.776 1.00 88.00 218 LYS A O 1
ATOM 1657 N N . MET A 1 219 ? 6.910 -23.000 -10.035 1.00 83.88 219 MET A N 1
ATOM 1658 C CA . MET A 1 219 ? 6.254 -23.609 -8.870 1.00 83.88 219 MET A CA 1
ATOM 1659 C C . MET A 1 219 ? 5.133 -24.570 -9.276 1.00 83.88 219 MET A C 1
ATOM 1661 O O . MET A 1 219 ? 5.029 -25.656 -8.708 1.00 83.88 219 MET A O 1
ATOM 1665 N N . LEU A 1 220 ? 4.320 -24.199 -10.269 1.00 83.50 220 LEU A N 1
ATOM 1666 C CA . LEU A 1 220 ? 3.245 -25.051 -10.784 1.00 83.50 220 LEU A CA 1
ATOM 1667 C C . LEU A 1 220 ? 3.790 -26.312 -11.470 1.00 83.50 220 LEU A C 1
ATOM 1669 O O . LEU A 1 220 ? 3.243 -27.395 -11.274 1.00 83.50 220 LEU A O 1
ATOM 1673 N N . GLU A 1 221 ? 4.880 -26.195 -12.230 1.00 84.62 221 GLU A N 1
ATOM 1674 C CA . GLU A 1 221 ? 5.574 -27.337 -12.842 1.00 84.62 221 GLU A CA 1
ATOM 1675 C C . GLU A 1 221 ? 6.135 -28.297 -11.783 1.00 84.62 221 GLU A C 1
ATOM 1677 O O . GLU A 1 221 ? 5.896 -29.501 -11.859 1.00 84.62 221 GLU A O 1
ATOM 1682 N N . ALA A 1 222 ? 6.805 -27.772 -10.752 1.00 78.31 222 ALA A N 1
ATOM 1683 C CA . ALA A 1 222 ? 7.360 -28.574 -9.659 1.00 78.31 222 ALA A CA 1
ATOM 1684 C C . ALA A 1 222 ? 6.289 -29.253 -8.782 1.00 78.31 222 ALA A C 1
ATOM 1686 O O . ALA A 1 222 ? 6.558 -30.277 -8.157 1.00 78.31 222 ALA A O 1
ATOM 1687 N N . GLY A 1 223 ? 5.086 -28.677 -8.698 1.00 74.00 223 GLY A N 1
ATOM 1688 C CA . GLY A 1 223 ? 3.949 -29.293 -8.012 1.00 74.00 223 GLY A CA 1
ATOM 1689 C C . GLY A 1 223 ? 3.361 -30.476 -8.783 1.00 74.00 223 GLY A C 1
ATOM 1690 O O . GLY A 1 223 ? 2.957 -31.457 -8.168 1.00 74.00 223 GLY A O 1
ATOM 1691 N N . ARG A 1 224 ? 3.359 -30.410 -10.122 1.00 70.81 224 ARG A N 1
ATOM 1692 C CA . ARG A 1 224 ? 2.884 -31.500 -10.991 1.00 70.81 224 ARG A CA 1
ATOM 1693 C C . ARG A 1 224 ? 3.820 -32.705 -10.952 1.00 70.81 224 ARG A C 1
ATOM 1695 O O . ARG A 1 224 ? 3.354 -33.812 -10.748 1.00 70.81 224 ARG A O 1
ATOM 1702 N N . THR A 1 225 ? 5.132 -32.485 -11.025 1.00 65.88 225 THR A N 1
ATOM 1703 C CA . THR A 1 225 ? 6.129 -33.573 -10.991 1.00 65.88 225 THR A CA 1
ATOM 1704 C C . THR A 1 225 ? 6.256 -34.284 -9.643 1.00 65.88 225 THR A C 1
ATOM 1706 O O . THR A 1 225 ? 6.898 -35.324 -9.573 1.00 65.88 225 THR A O 1
ATOM 1709 N N . LYS A 1 226 ? 5.685 -33.731 -8.565 1.00 60.62 226 LYS A N 1
ATOM 1710 C CA . LYS A 1 226 ? 5.590 -34.392 -7.251 1.00 60.62 226 LYS A CA 1
ATOM 1711 C C . LYS A 1 226 ? 4.288 -35.172 -7.049 1.00 60.62 226 LYS A C 1
ATOM 1713 O O . LYS A 1 226 ? 4.165 -35.857 -6.038 1.00 60.62 226 LYS A O 1
ATOM 1718 N N . ALA A 1 227 ? 3.308 -34.987 -7.932 1.00 57.84 227 ALA A N 1
ATOM 1719 C CA . ALA A 1 227 ? 2.014 -35.663 -7.881 1.00 57.84 227 ALA A CA 1
ATOM 1720 C C . ALA A 1 227 ? 1.958 -36.915 -8.780 1.00 57.84 227 ALA A C 1
ATOM 1722 O O . ALA A 1 227 ? 1.015 -37.694 -8.641 1.00 57.84 227 ALA A O 1
ATOM 1723 N N . ASP A 1 228 ? 2.962 -37.088 -9.646 1.00 49.88 228 ASP A N 1
ATOM 1724 C CA . ASP A 1 228 ? 3.222 -38.274 -10.473 1.00 49.88 228 ASP A CA 1
ATOM 1725 C C . ASP A 1 228 ? 4.242 -39.206 -9.790 1.00 49.88 228 ASP A C 1
ATOM 1727 O O . ASP A 1 228 ? 4.105 -40.443 -9.939 1.00 49.88 228 ASP A O 1
#

Secondary structure (DSSP, 8-state):
----PPPHHHHHHHHHHHHHHHHH-BTTB--HHHHHHHHHHHHHHHHHHHH-SSBTTB--SPTT-B---HHHHHHHTTT--TTTS-TTSHHHHHHHHHHTTT--GGGS--HHHHHHHHHHHTTSSPPTT-----S-GGGS-SS-HHHHHHHHHHHHHHHHGGGTT-HHHHHHHHHHHHHHHHHHTTTTS-HHHHHHHHHHHHHHHHTBPPPPHHHHHHHHHHHHTTT-

Mean predicted aligned error: 4.65 Å

Solvent-accessible surface area (backbone atoms only — not comparable to full-atom values): 12350 Å² total; per-residue (Å²): 134,84,78,78,74,74,54,70,46,61,53,25,16,53,48,34,41,54,51,48,53,60,72,62,43,54,97,90,42,68,59,64,47,38,52,36,31,41,32,14,15,44,29,6,49,32,41,31,52,50,50,57,89,53,49,57,65,68,69,85,66,56,64,62,36,80,44,90,52,72,58,45,45,39,44,41,24,57,91,41,54,81,88,64,17,47,66,89,13,53,51,15,40,36,50,61,55,31,43,79,62,71,51,54,76,87,33,50,64,61,59,71,56,49,54,50,52,38,67,76,44,64,86,56,96,64,67,82,29,66,59,61,69,90,68,61,75,91,64,54,46,88,61,39,34,48,50,44,35,53,72,41,43,68,56,48,50,65,30,41,48,92,60,62,87,43,40,69,55,49,31,51,18,33,42,49,28,30,35,48,43,51,54,78,39,47,91,80,42,63,47,39,60,52,41,36,48,26,51,32,30,22,55,36,37,44,31,29,33,46,59,27,68,71,57,52,52,52,52,55,52,58,54,50,70,72,75,112

Sequence (228 aa):
MFWKRKAPVETCADALYASLKKAITQGGRIRVEDLVSAAAAIVGEAAIAKAGDYDPRKHNHPPGAQVFSTTINQLICDDKSFHEAPPSSIVGDLRERLTACGFSEPDFPRLEDVFRHFAEDIGKKEDWGQVPLSIAPQHHPFAQPLRIAYEARSMVDASLSPLGDDASKRLRATTAVLARALCETRDALTRIVSTTLAIETVNGMAKTAPMTAAAMAKMLEAGRTKAD